Protein AF-A0AA46YRC2-F1 (afdb_monomer)

Organism: NCBI:txid1363

Nearest PDB structures (foldseek):
  3isr-assembly1_B  TM=5.457E-01  e=2.008E+00  Cytophaga hutchinsonii ATCC 33406
  6p1j-assembly1_A  TM=3.125E-01  e=2.992E+00  Eleftheria terrae
  8qnf-assembly1_A  TM=2.567E-01  e=2.827E+00  Streptomyces regensis
  6p1j-assembly2_B  TM=3.199E-01  e=4.997E+00  Eleftheria terrae
  4zxw-assembly1_A  TM=2.600E-01  e=4.721E+00  Streptomyces globisporus

Mean predicted aligned error: 11.54 Å

pLDDT: mean 76.68, std 21.89, range [25.8, 98.5]

Secondary structure (DSSP, 8-state):
------------------------GGGS-HHHHHHHHHHHHHHHHHHHHHHHHHHHHHHH--------TT-HHHHHTT--HHHHHHHHHHHHHHHHTT-TT-HHHHHHHHHHHHHHTT---EEEEEEEE-TT---EEEEEEEEETTEEEBSGGGS-SSGGG--PPEETTEETTT-PPPSSEES-SSSS----HHHHHHHHS-HHHHHHTS-HHHHHHHHHHHHHH-TT--HHHHHHHHTT--PEE-

Foldseek 3Di:
DDDDDPPDPDDPLQADEWPLDPPVCVPDDPVRNVVVVVVVVVLSVVVVVVVVVVVVVVVVDPDDQQDQQPVVLLVVLPCDPLNSVLLSLLLVLCVVNLHAACQLLSQLLSVLSCVVVVFDKAKAWAWKDQVPDPDIDIGIWIDTPNFTFGCNLQRYSDNVSHDATGHSQARRPPRHRDSMDPAAPDVVGPHDPSSVVLQVFFSLRSLVPIDVVSVVSSVVSCCVNPVPDDSVNSCVVGRPHGHHYD

Structure (mmCIF, N/CA/C/O backbone):
data_AF-A0AA46YRC2-F1
#
_entry.id   AF-A0AA46YRC2-F1
#
loop_
_atom_site.group_PDB
_atom_site.id
_atom_site.type_symbol
_atom_site.label_atom_id
_atom_site.label_alt_id
_atom_site.label_comp_id
_atom_site.label_asym_id
_atom_site.label_entity_id
_atom_site.label_seq_id
_atom_site.pdbx_PDB_ins_code
_atom_site.Cartn_x
_atom_site.Cartn_y
_atom_site.Cartn_z
_atom_site.occupancy
_atom_site.B_iso_or_equiv
_atom_site.auth_seq_id
_atom_site.auth_comp_id
_atom_site.auth_asym_id
_atom_site.auth_atom_id
_atom_site.pdbx_PDB_model_num
ATOM 1 N N . MET A 1 1 ? -19.464 50.453 -13.823 1.00 35.31 1 MET A N 1
ATOM 2 C CA . MET A 1 1 ? -18.730 49.505 -14.686 1.00 35.31 1 MET A CA 1
ATOM 3 C C . MET A 1 1 ? -17.822 48.687 -13.796 1.00 35.31 1 MET A C 1
ATOM 5 O O . MET A 1 1 ? -16.965 49.250 -13.129 1.00 35.31 1 MET A O 1
ATOM 9 N N . ASN A 1 2 ? -18.134 47.398 -13.717 1.00 29.14 2 ASN A N 1
ATOM 10 C CA . ASN A 1 2 ? -17.496 46.405 -12.863 1.00 29.14 2 ASN A CA 1
ATOM 11 C C . ASN A 1 2 ? -16.099 46.060 -13.383 1.00 29.14 2 ASN A C 1
ATOM 13 O O . ASN A 1 2 ? -15.916 45.879 -14.583 1.00 29.14 2 ASN A O 1
ATOM 17 N N . GLY A 1 3 ? -15.152 45.911 -12.464 1.00 29.30 3 GLY A N 1
ATOM 18 C CA . GLY A 1 3 ? -13.859 45.281 -12.700 1.00 29.30 3 GLY A CA 1
ATOM 19 C C . GLY A 1 3 ? -13.530 44.422 -11.489 1.00 29.30 3 GLY A C 1
ATOM 20 O O . GLY A 1 3 ? -12.838 44.872 -10.579 1.00 29.30 3 GLY A O 1
ATOM 21 N N . GLU A 1 4 ? -14.116 43.225 -11.435 1.00 29.31 4 GLU A N 1
ATOM 22 C CA . GLU A 1 4 ? -13.817 42.229 -10.409 1.00 29.31 4 GLU A CA 1
ATOM 23 C C . GLU A 1 4 ? -12.355 41.785 -10.510 1.00 29.31 4 GLU A C 1
ATOM 25 O O . GLU A 1 4 ? -11.850 41.401 -11.566 1.00 29.31 4 GLU A O 1
ATOM 30 N N . LYS A 1 5 ? -11.679 41.840 -9.365 1.00 30.95 5 LYS A N 1
ATOM 31 C CA . LYS A 1 5 ? -10.347 41.294 -9.135 1.00 30.95 5 LYS A CA 1
ATOM 32 C C . LYS A 1 5 ? -10.458 39.764 -9.143 1.00 30.95 5 LYS A C 1
ATOM 34 O O . LYS A 1 5 ? -10.947 39.186 -8.175 1.00 30.95 5 LYS A O 1
ATOM 39 N N . LEU A 1 6 ? -9.969 39.097 -10.191 1.00 26.64 6 LEU A N 1
ATOM 40 C CA . LEU A 1 6 ? -9.650 37.670 -10.110 1.00 26.64 6 LEU A CA 1
ATOM 41 C C . LEU A 1 6 ? -8.404 37.505 -9.231 1.00 26.64 6 LEU A C 1
ATOM 43 O O . LEU A 1 6 ? -7.274 37.673 -9.681 1.00 26.64 6 LEU A O 1
ATOM 47 N N . THR A 1 7 ? -8.606 37.181 -7.958 1.00 28.03 7 THR A N 1
ATOM 48 C CA . THR A 1 7 ? -7.547 36.641 -7.105 1.00 28.03 7 THR A CA 1
ATOM 49 C C . THR A 1 7 ? -7.508 35.129 -7.286 1.00 28.03 7 THR A C 1
ATOM 51 O O . THR A 1 7 ? -8.248 34.399 -6.630 1.00 28.03 7 THR A O 1
ATOM 54 N N . THR A 1 8 ? -6.652 34.642 -8.181 1.00 28.05 8 THR A N 1
ATOM 55 C CA . THR A 1 8 ? -6.293 33.222 -8.237 1.00 28.05 8 THR A CA 1
ATOM 56 C C . THR A 1 8 ? -5.215 32.948 -7.194 1.00 28.05 8 THR A C 1
ATOM 58 O O . THR A 1 8 ? -4.027 33.156 -7.430 1.00 28.05 8 THR A O 1
ATOM 61 N N . THR A 1 9 ? -5.624 32.493 -6.013 1.00 25.80 9 THR A N 1
ATOM 62 C CA . THR A 1 9 ? -4.725 31.885 -5.030 1.00 25.80 9 THR A CA 1
ATOM 63 C C . THR A 1 9 ? -4.359 30.479 -5.502 1.00 25.80 9 THR A C 1
ATOM 65 O O . THR A 1 9 ? -5.028 29.493 -5.198 1.00 25.80 9 THR A O 1
ATOM 68 N N . THR A 1 10 ? -3.277 30.367 -6.270 1.00 28.81 10 THR A N 1
ATOM 69 C CA . THR A 1 10 ? -2.629 29.080 -6.539 1.00 28.81 10 THR A CA 1
ATOM 70 C C . THR A 1 10 ? -2.035 28.555 -5.234 1.00 28.81 10 THR A C 1
ATOM 72 O O . THR A 1 10 ? -1.009 29.045 -4.765 1.00 28.81 10 THR A O 1
ATOM 75 N N . LYS A 1 11 ? -2.697 27.567 -4.620 1.00 32.78 11 LYS A N 1
ATOM 76 C CA . LYS A 1 11 ? -2.130 26.785 -3.517 1.00 32.78 11 LYS A CA 1
ATOM 77 C C . LYS A 1 11 ? -0.867 26.086 -4.028 1.00 32.78 11 LYS A C 1
ATOM 79 O O . LYS A 1 11 ? -0.948 25.229 -4.905 1.00 32.78 11 LYS A O 1
ATOM 84 N N . ASN A 1 12 ? 0.290 26.460 -3.487 1.00 30.47 12 ASN A N 1
ATOM 85 C CA . ASN A 1 12 ? 1.545 25.745 -3.691 1.00 30.47 12 ASN A CA 1
ATOM 86 C C . ASN A 1 12 ? 1.421 24.336 -3.092 1.00 30.47 12 ASN A C 1
ATOM 88 O O . ASN A 1 12 ? 1.576 24.148 -1.893 1.00 30.47 12 ASN A O 1
ATOM 92 N N . THR A 1 13 ? 1.121 23.342 -3.925 1.00 33.56 13 THR A N 1
ATOM 93 C CA . THR A 1 13 ? 1.355 21.930 -3.609 1.00 33.56 13 THR A CA 1
ATOM 94 C C . THR A 1 13 ? 2.849 21.658 -3.761 1.00 33.56 13 THR A C 1
ATOM 96 O O . THR A 1 13 ? 3.356 21.484 -4.875 1.00 33.56 13 THR A O 1
ATOM 99 N N . GLU A 1 14 ? 3.569 21.718 -2.643 1.00 38.00 14 GLU A N 1
ATOM 100 C CA . GLU A 1 14 ? 4.903 21.133 -2.501 1.00 38.00 14 GLU A CA 1
ATOM 101 C C . GLU A 1 14 ? 4.739 19.612 -2.396 1.00 38.00 14 GLU A C 1
ATOM 103 O O . GLU A 1 14 ? 3.819 19.138 -1.731 1.00 38.00 14 GLU A O 1
ATOM 108 N N . ALA A 1 15 ? 5.561 18.834 -3.105 1.00 37.16 15 ALA A N 1
ATOM 109 C CA . ALA A 1 15 ? 5.505 17.383 -2.965 1.00 37.16 15 ALA A CA 1
ATOM 110 C C . ALA A 1 15 ? 6.066 16.972 -1.612 1.00 37.16 15 ALA A C 1
ATOM 112 O O . ALA A 1 15 ? 7.112 17.472 -1.193 1.00 37.16 15 ALA A O 1
ATOM 113 N N . ILE A 1 16 ? 5.385 16.035 -0.969 1.00 42.94 16 ILE A N 1
ATOM 114 C CA . ILE A 1 16 ? 5.736 15.601 0.372 1.00 42.94 16 ILE A CA 1
ATOM 115 C C . ILE A 1 16 ? 6.551 14.324 0.237 1.00 42.94 16 ILE A C 1
ATOM 117 O O . ILE A 1 16 ? 6.015 13.245 -0.018 1.00 42.94 16 ILE A O 1
ATOM 121 N N . PHE A 1 17 ? 7.863 14.482 0.385 1.00 41.66 17 PHE A N 1
ATOM 122 C CA . PHE A 1 17 ? 8.779 13.370 0.583 1.00 41.66 17 PHE A CA 1
ATOM 123 C C . PHE A 1 17 ? 8.525 12.801 1.970 1.00 41.66 17 PHE A C 1
ATOM 125 O O . PHE A 1 17 ? 8.385 13.555 2.930 1.00 41.66 17 PHE A O 1
ATOM 132 N N . CYS A 1 18 ? 8.446 11.479 2.071 1.00 38.88 18 CYS A N 1
ATOM 133 C CA . CYS A 1 18 ? 8.494 10.789 3.350 1.00 38.88 18 CYS A CA 1
ATOM 134 C C . CYS A 1 18 ? 9.965 10.437 3.620 1.00 38.88 18 CYS A C 1
ATOM 136 O O . CYS A 1 18 ? 10.406 9.389 3.151 1.00 38.88 18 CYS A O 1
ATOM 138 N N . PRO A 1 19 ? 10.751 11.281 4.314 1.00 39.44 19 PRO A N 1
ATOM 139 C CA . PRO A 1 19 ? 12.003 10.827 4.891 1.00 39.44 19 PRO A CA 1
ATOM 140 C C . PRO A 1 19 ? 11.624 9.848 6.000 1.00 39.44 19 PRO A C 1
ATOM 142 O O . PRO A 1 19 ? 11.170 10.248 7.070 1.00 39.44 19 PRO A O 1
ATOM 145 N N . SER A 1 20 ? 11.679 8.546 5.726 1.00 35.72 20 SER A N 1
ATOM 146 C CA . SER A 1 20 ? 11.604 7.552 6.793 1.00 35.72 20 SER A CA 1
ATOM 147 C C . SER A 1 20 ? 12.960 7.529 7.491 1.00 35.72 20 SER A C 1
ATOM 149 O O . SER A 1 20 ? 13.789 6.665 7.216 1.00 35.72 20 SER A O 1
ATOM 151 N N . ASP A 1 21 ? 13.206 8.518 8.341 1.00 42.97 21 ASP A N 1
ATOM 152 C CA . ASP A 1 21 ? 14.505 8.740 8.959 1.00 42.97 21 ASP A CA 1
ATOM 153 C C . ASP A 1 21 ? 14.365 8.830 10.479 1.00 42.97 21 ASP A C 1
ATOM 155 O O . ASP A 1 21 ? 14.318 9.910 11.053 1.00 42.97 21 ASP A O 1
ATOM 159 N N . ASN A 1 22 ? 14.394 7.674 11.143 1.00 38.16 22 ASN A N 1
ATOM 160 C CA . ASN A 1 22 ? 14.991 7.600 12.476 1.00 38.16 22 ASN A CA 1
ATOM 161 C C . ASN A 1 22 ? 16.491 7.319 12.291 1.00 38.16 22 ASN A C 1
ATOM 163 O O . ASN A 1 22 ? 16.994 6.192 12.401 1.00 38.16 22 ASN A O 1
ATOM 167 N N . LEU A 1 23 ? 17.224 8.364 11.917 1.00 42.00 23 LEU A N 1
ATOM 168 C CA . LEU A 1 23 ? 18.589 8.535 12.393 1.00 42.00 23 LEU A CA 1
ATOM 169 C C . LEU A 1 23 ? 18.475 9.337 13.682 1.00 42.00 23 LEU A C 1
ATOM 171 O O . LEU A 1 23 ? 17.800 10.358 13.705 1.00 42.00 23 LEU A O 1
ATOM 175 N N . ASP A 1 24 ? 19.115 8.864 14.743 1.00 44.19 24 ASP A N 1
ATOM 176 C CA . ASP A 1 24 ? 19.270 9.627 15.974 1.00 44.19 24 ASP A CA 1
ATOM 177 C C . ASP A 1 24 ? 20.172 10.837 15.668 1.00 44.19 24 ASP A C 1
ATOM 179 O O . ASP A 1 24 ? 21.402 10.743 15.686 1.00 44.19 24 ASP A O 1
ATOM 183 N N . ILE A 1 25 ? 19.554 11.949 15.244 1.00 44.50 25 ILE A N 1
ATOM 184 C CA . ILE A 1 25 ? 20.230 13.178 14.783 1.00 44.50 25 ILE A CA 1
ATOM 185 C C . ILE A 1 25 ? 21.130 13.746 15.890 1.00 44.50 25 ILE A C 1
ATOM 187 O O . ILE A 1 25 ? 22.128 14.423 15.605 1.00 44.50 25 ILE A O 1
ATOM 191 N N . ASP A 1 26 ? 20.806 13.423 17.140 1.00 48.25 26 ASP A N 1
ATOM 192 C CA . ASP A 1 26 ? 21.518 13.860 18.332 1.00 48.25 26 ASP A CA 1
ATOM 193 C C . ASP A 1 26 ? 22.835 13.096 18.552 1.00 48.25 26 ASP A C 1
ATOM 195 O O . ASP A 1 26 ? 23.707 13.583 19.268 1.00 48.25 26 ASP A O 1
ATOM 199 N N . ASN A 1 27 ? 23.040 11.965 17.864 1.00 47.31 27 ASN A N 1
ATOM 200 C CA . ASN A 1 27 ? 24.253 11.139 17.933 1.00 47.31 27 ASN A CA 1
ATOM 201 C C . ASN A 1 27 ? 25.132 11.189 16.666 1.00 47.31 27 ASN A C 1
ATOM 203 O O . ASN A 1 27 ? 26.108 10.442 16.546 1.00 47.31 27 ASN A O 1
ATOM 207 N N . LEU A 1 28 ? 24.824 12.067 15.706 1.00 47.78 28 LEU A N 1
ATOM 208 C CA . LEU A 1 28 ? 25.659 12.269 14.520 1.00 47.78 28 LEU A CA 1
ATOM 209 C C . LEU A 1 28 ? 26.812 13.234 14.808 1.00 47.78 28 LEU A C 1
ATOM 211 O O . LEU A 1 28 ? 26.622 14.309 15.373 1.00 47.78 28 LEU A O 1
ATOM 215 N N . THR A 1 29 ? 28.008 12.898 14.324 1.00 63.66 29 THR A N 1
ATOM 216 C CA . THR A 1 29 ? 29.088 13.890 14.230 1.00 63.66 29 THR A CA 1
ATOM 217 C C . THR A 1 29 ? 28.687 15.025 13.288 1.00 63.66 29 THR A C 1
ATOM 219 O O . THR A 1 29 ? 27.913 14.834 12.347 1.00 63.66 29 THR A O 1
ATOM 222 N N . GLU A 1 30 ? 29.264 16.206 13.493 1.00 53.28 30 GLU A N 1
ATOM 223 C CA . GLU A 1 30 ? 28.976 17.401 12.690 1.00 53.28 30 GLU A CA 1
ATOM 224 C C . GLU A 1 30 ? 29.171 17.165 11.178 1.00 53.28 30 GLU A C 1
ATOM 226 O O . GLU A 1 30 ? 28.402 17.655 10.350 1.00 53.28 30 GLU A O 1
ATOM 231 N N . GLU A 1 31 ? 30.157 16.350 10.788 1.00 48.34 31 GLU A N 1
ATOM 232 C CA . GLU A 1 31 ? 30.341 15.963 9.386 1.00 48.34 31 GLU A CA 1
ATOM 233 C C . GLU A 1 31 ? 29.244 15.031 8.860 1.00 48.34 31 GLU A C 1
ATOM 235 O O . GLU A 1 31 ? 28.848 15.142 7.699 1.00 48.34 31 GLU A O 1
ATOM 240 N N . GLN A 1 32 ? 28.760 14.095 9.678 1.00 42.38 32 GLN A N 1
ATOM 241 C CA . GLN A 1 32 ? 27.688 13.179 9.287 1.00 42.38 32 GLN A CA 1
ATOM 242 C C . GLN A 1 32 ? 26.350 13.911 9.175 1.00 42.38 32 GLN A C 1
ATOM 244 O O . GLN A 1 32 ? 25.607 13.653 8.229 1.00 42.38 32 GLN A O 1
ATOM 249 N N . ARG A 1 33 ? 26.083 14.871 10.070 1.00 45.44 33 ARG A N 1
ATOM 250 C CA . ARG A 1 33 ? 24.916 15.759 9.992 1.00 45.44 33 ARG A CA 1
ATOM 251 C C . ARG A 1 33 ? 24.931 16.567 8.694 1.00 45.44 33 ARG A C 1
ATOM 253 O O . ARG A 1 33 ? 23.966 16.514 7.938 1.00 45.44 33 ARG A O 1
ATOM 260 N N . LYS A 1 34 ? 26.065 17.192 8.357 1.00 44.31 34 LYS A N 1
ATOM 261 C CA . LYS A 1 34 ? 26.228 17.940 7.095 1.00 44.31 34 LYS A CA 1
ATOM 262 C C . LYS A 1 34 ? 26.054 17.068 5.853 1.00 44.31 34 LYS A C 1
ATOM 264 O O . LYS A 1 34 ? 25.448 17.507 4.880 1.00 44.31 34 LYS A O 1
ATOM 269 N N . ARG A 1 35 ? 26.559 15.829 5.866 1.00 43.47 35 ARG A N 1
ATOM 270 C CA . ARG A 1 35 ? 26.377 14.880 4.751 1.00 43.47 35 ARG A CA 1
ATOM 271 C C . ARG A 1 35 ? 24.925 14.432 4.605 1.00 43.47 35 ARG A C 1
ATOM 273 O O . ARG A 1 35 ? 24.435 14.354 3.481 1.00 43.47 35 ARG A O 1
ATOM 280 N N . TYR A 1 36 ? 24.245 14.167 5.715 1.00 46.06 36 TYR A N 1
ATOM 281 C CA . TYR A 1 36 ? 22.830 13.811 5.726 1.00 46.06 36 TYR A CA 1
ATOM 282 C C . TYR A 1 36 ? 21.964 14.968 5.212 1.00 46.06 36 TYR A C 1
ATOM 284 O O . TYR A 1 36 ? 21.232 14.794 4.243 1.00 46.06 36 TYR A O 1
ATOM 292 N N . GLU A 1 37 ? 22.144 16.176 5.749 1.00 45.97 37 GLU A N 1
ATOM 293 C CA . GLU A 1 37 ? 21.458 17.385 5.280 1.00 45.97 37 GLU A CA 1
ATOM 294 C C . GLU A 1 37 ? 21.732 17.662 3.799 1.00 45.97 37 GLU A C 1
ATOM 296 O O . GLU A 1 37 ? 20.817 18.002 3.052 1.00 45.97 37 GLU A O 1
ATOM 301 N N . HIS A 1 38 ? 22.972 17.484 3.336 1.00 41.28 38 HIS A N 1
ATOM 302 C CA . HIS A 1 38 ? 23.312 17.631 1.924 1.00 41.28 38 HIS A CA 1
ATOM 303 C C . HIS A 1 38 ? 22.606 16.586 1.050 1.00 41.28 38 HIS A C 1
ATOM 305 O O . HIS A 1 38 ? 22.085 16.934 -0.010 1.00 41.28 38 HIS A O 1
ATOM 311 N N . SER A 1 39 ? 22.530 15.331 1.500 1.00 41.88 39 SER A N 1
ATOM 312 C CA . SER A 1 39 ? 21.822 14.253 0.802 1.00 41.88 39 SER A CA 1
ATOM 313 C C . SER A 1 39 ? 20.314 14.515 0.747 1.00 41.88 39 SER A C 1
ATOM 315 O O . SER A 1 39 ? 19.721 14.432 -0.326 1.00 41.88 39 SER A O 1
ATOM 317 N N . CYS A 1 40 ? 19.698 14.920 1.862 1.00 42.97 40 CYS A N 1
ATOM 318 C CA . CYS A 1 40 ? 18.293 15.322 1.915 1.00 42.97 40 CYS A CA 1
ATOM 319 C C . CYS A 1 40 ? 18.028 16.521 1.002 1.00 42.97 40 CYS A C 1
ATOM 321 O O . CYS A 1 40 ? 17.102 16.478 0.203 1.00 42.97 40 CYS A O 1
ATOM 323 N N . ASN A 1 41 ? 18.867 17.558 1.043 1.00 43.47 41 ASN A N 1
ATOM 324 C CA . ASN A 1 41 ? 18.730 18.732 0.179 1.00 43.47 41 ASN A CA 1
ATOM 325 C C . ASN A 1 41 ? 18.927 18.394 -1.301 1.00 43.47 41 ASN A C 1
ATOM 327 O O . ASN A 1 41 ? 18.236 18.946 -2.151 1.00 43.47 41 ASN A O 1
ATOM 331 N N . THR A 1 42 ? 19.820 17.461 -1.624 1.00 41.16 42 THR A N 1
ATOM 332 C CA . THR A 1 42 ? 20.026 16.984 -2.998 1.00 41.16 42 THR A CA 1
ATOM 333 C C . THR A 1 42 ? 18.813 16.207 -3.492 1.00 41.16 42 THR A C 1
ATOM 335 O O . THR A 1 42 ? 18.339 16.460 -4.596 1.00 41.16 42 THR A O 1
ATOM 338 N N . LEU A 1 43 ? 18.251 15.330 -2.657 1.00 43.97 43 LEU A N 1
ATOM 339 C CA . LEU A 1 43 ? 17.016 14.607 -2.957 1.00 43.97 43 LEU A CA 1
ATOM 340 C C . LEU A 1 43 ? 15.825 15.561 -3.088 1.00 43.97 43 LEU A C 1
ATOM 342 O O . LEU A 1 43 ? 15.062 15.439 -4.037 1.00 43.97 43 LEU A O 1
ATOM 346 N N . ILE A 1 44 ? 15.707 16.552 -2.200 1.00 45.03 44 ILE A N 1
ATOM 347 C CA . ILE A 1 44 ? 14.683 17.605 -2.240 1.00 45.03 44 ILE A CA 1
ATOM 348 C C . ILE A 1 44 ? 14.829 18.462 -3.501 1.00 45.03 44 ILE A C 1
ATOM 350 O O . ILE A 1 44 ? 13.827 18.836 -4.103 1.00 45.03 44 ILE A O 1
ATOM 354 N N . ASN A 1 45 ? 16.048 18.778 -3.934 1.00 45.22 45 ASN A N 1
ATOM 355 C CA . ASN A 1 45 ? 16.273 19.585 -5.131 1.00 45.22 45 ASN A CA 1
ATOM 356 C C . ASN A 1 45 ? 16.033 18.781 -6.416 1.00 45.22 45 ASN A C 1
ATOM 358 O O . ASN A 1 45 ? 15.296 19.253 -7.277 1.00 45.22 45 ASN A O 1
ATOM 362 N N . ALA A 1 46 ? 16.530 17.544 -6.506 1.00 44.09 46 ALA A N 1
ATOM 363 C CA . ALA A 1 46 ? 16.233 16.634 -7.617 1.00 44.09 46 ALA A CA 1
ATOM 364 C C . ALA A 1 46 ? 14.724 16.354 -7.726 1.00 44.09 46 ALA A C 1
ATOM 366 O O . ALA A 1 46 ? 14.142 16.321 -8.811 1.00 44.09 46 ALA A O 1
ATOM 367 N N . ALA A 1 47 ? 14.063 16.232 -6.579 1.00 47.84 47 ALA A N 1
ATOM 368 C CA . ALA A 1 47 ? 12.623 16.181 -6.487 1.00 47.84 47 ALA A CA 1
ATOM 369 C C . ALA A 1 47 ? 11.939 17.459 -6.969 1.00 47.84 47 ALA A C 1
ATOM 371 O O . ALA A 1 47 ? 10.994 17.370 -7.739 1.00 47.84 47 ALA A O 1
ATOM 372 N N . ARG A 1 48 ? 12.382 18.645 -6.533 1.00 49.81 48 ARG A N 1
ATOM 373 C CA . ARG A 1 48 ? 11.839 19.946 -6.968 1.00 49.81 48 ARG A CA 1
ATOM 374 C C . ARG A 1 48 ? 11.961 20.137 -8.475 1.00 49.81 48 ARG A C 1
ATOM 376 O O . ARG A 1 48 ? 11.011 20.607 -9.100 1.00 49.81 48 ARG A O 1
ATOM 383 N N . GLU A 1 49 ? 13.072 19.712 -9.061 1.00 52.69 49 GLU A N 1
ATOM 384 C CA . GLU A 1 49 ? 13.270 19.691 -10.510 1.00 52.69 49 GLU A CA 1
ATOM 385 C C . GLU A 1 49 ? 12.293 18.711 -11.183 1.00 52.69 49 GLU A C 1
ATOM 387 O O . GLU A 1 49 ? 11.540 19.109 -12.072 1.00 52.69 49 GLU A O 1
ATOM 392 N N . GLY A 1 50 ? 12.163 17.481 -10.669 1.00 51.41 50 GLY A N 1
ATOM 393 C CA . GLY A 1 50 ? 11.154 16.516 -11.127 1.00 51.41 50 GLY A CA 1
ATOM 394 C C . GLY A 1 50 ? 9.697 16.971 -10.923 1.00 51.41 50 GLY A C 1
ATOM 395 O O . GLY A 1 50 ? 8.812 16.622 -11.707 1.00 51.41 50 GLY A O 1
ATOM 396 N N . ILE A 1 51 ? 9.418 17.790 -9.906 1.00 51.09 51 ILE A N 1
ATOM 397 C CA . ILE A 1 51 ? 8.108 18.396 -9.618 1.00 51.09 51 ILE A CA 1
ATOM 398 C C . ILE A 1 51 ? 7.797 19.511 -10.611 1.00 51.09 51 ILE A C 1
ATOM 400 O O . ILE A 1 51 ? 6.661 19.620 -11.057 1.00 51.09 51 ILE A O 1
ATOM 404 N N . SER A 1 52 ? 8.789 20.316 -10.992 1.00 51.09 52 SER A N 1
ATOM 405 C CA . SER A 1 52 ? 8.657 21.311 -12.064 1.00 51.09 52 SER A CA 1
ATOM 406 C C . SER A 1 52 ? 8.336 20.631 -13.401 1.00 51.09 52 SER A C 1
ATOM 408 O O . SER A 1 52 ? 7.388 21.013 -14.093 1.00 51.09 52 SER A O 1
ATOM 410 N N . GLU A 1 53 ? 9.045 19.543 -13.716 1.00 52.12 53 GLU A N 1
ATOM 411 C CA . GLU A 1 53 ? 8.814 18.723 -14.910 1.00 52.12 53 GLU A CA 1
ATOM 412 C C . GLU A 1 53 ? 7.433 18.034 -14.884 1.00 52.12 53 GLU A C 1
ATOM 414 O O . GLU A 1 53 ? 6.722 17.992 -15.889 1.00 52.12 53 GLU A O 1
ATOM 419 N N . SER A 1 54 ? 7.018 17.505 -13.727 1.00 49.03 54 SER A N 1
ATOM 420 C CA . SER A 1 54 ? 5.733 16.812 -13.563 1.00 49.03 54 SER A CA 1
ATOM 421 C C . SER A 1 54 ? 4.540 17.758 -13.431 1.00 49.03 54 SER A C 1
ATOM 423 O O . SER A 1 54 ? 3.463 17.395 -13.894 1.00 49.03 54 SER A O 1
ATOM 425 N N . LYS A 1 55 ? 4.704 18.985 -12.912 1.00 53.53 55 LYS A N 1
ATOM 426 C CA . LYS A 1 55 ? 3.687 20.053 -12.979 1.00 53.53 55 LYS A CA 1
ATOM 427 C C . LYS A 1 55 ? 3.407 20.444 -14.427 1.00 53.53 55 LYS A C 1
ATOM 429 O O . LYS A 1 55 ? 2.243 20.451 -14.819 1.00 53.53 55 LYS A O 1
ATOM 434 N N . LYS A 1 56 ? 4.452 20.625 -15.246 1.00 50.56 56 LYS A N 1
ATOM 435 C CA . LYS A 1 56 ? 4.305 20.830 -16.699 1.00 50.56 56 LYS A CA 1
ATOM 436 C C . LYS A 1 56 ? 3.584 19.659 -17.383 1.00 50.56 56 LYS A C 1
ATOM 438 O O . LYS A 1 56 ? 2.791 19.877 -18.292 1.00 50.56 56 LYS A O 1
ATOM 443 N N . ARG A 1 57 ? 3.798 18.414 -16.929 1.00 47.94 57 ARG A N 1
ATOM 444 C CA . ARG A 1 57 ? 3.049 17.235 -17.418 1.00 47.94 57 ARG A CA 1
ATOM 445 C C . ARG A 1 57 ? 1.614 17.153 -16.885 1.00 47.94 57 ARG A C 1
ATOM 447 O O . ARG A 1 57 ? 0.753 16.692 -17.623 1.00 47.94 57 ARG A O 1
ATOM 454 N N . LYS A 1 58 ? 1.334 17.596 -15.653 1.00 46.75 58 LYS A N 1
ATOM 455 C CA . LYS A 1 58 ? -0.012 17.636 -15.041 1.00 46.75 58 LYS A CA 1
ATOM 456 C C . LYS A 1 58 ? -0.921 18.643 -15.745 1.00 46.75 58 LYS A C 1
ATOM 458 O O . LYS A 1 58 ? -2.082 18.335 -15.970 1.00 46.75 58 LYS A O 1
ATOM 463 N N . GLU A 1 59 ? -0.389 19.796 -16.149 1.00 45.47 59 GLU A N 1
ATOM 464 C CA . GLU A 1 59 ? -1.129 20.787 -16.949 1.00 45.47 59 GLU A CA 1
ATOM 465 C C . GLU A 1 59 ? -1.396 20.310 -18.389 1.00 45.47 59 GLU A C 1
ATOM 467 O O . GLU A 1 59 ? -2.357 20.750 -19.015 1.00 45.47 59 GLU A O 1
ATOM 472 N N . ALA A 1 60 ? -0.603 19.357 -18.896 1.00 38.88 60 ALA A N 1
ATOM 473 C CA . ALA A 1 60 ? -0.761 18.762 -20.226 1.00 38.88 60 ALA A CA 1
ATOM 474 C C . ALA A 1 60 ? -1.493 17.397 -20.242 1.00 38.88 60 ALA A C 1
ATOM 476 O O . ALA A 1 60 ? -1.809 16.886 -21.317 1.00 38.88 60 ALA A O 1
ATOM 477 N N . SER A 1 61 ? -1.757 16.779 -19.084 1.00 40.81 61 SER A N 1
ATOM 478 C CA . SER A 1 61 ? -2.291 15.414 -18.972 1.00 40.81 61 SER A CA 1
ATOM 479 C C . SER A 1 61 ? -3.751 15.413 -18.517 1.00 40.81 61 SER A C 1
ATOM 481 O O . SER A 1 61 ? -4.061 15.736 -17.372 1.00 40.81 61 SER A O 1
ATOM 483 N N . ASN A 1 62 ? -4.649 14.944 -19.388 1.00 44.84 62 ASN A N 1
ATOM 484 C CA . ASN A 1 62 ? -5.936 14.369 -18.982 1.00 44.84 62 ASN A CA 1
ATOM 485 C C . ASN A 1 62 ? -5.664 13.099 -18.149 1.00 44.84 62 ASN A C 1
ATOM 487 O O . ASN A 1 62 ? -5.669 11.984 -18.675 1.00 44.84 62 ASN A O 1
ATOM 491 N N . MET A 1 63 ? -5.349 13.257 -16.863 1.00 53.12 63 MET A N 1
ATOM 492 C CA . MET A 1 63 ? -4.906 12.148 -16.018 1.00 53.12 63 MET A CA 1
ATOM 493 C C . MET A 1 63 ? -6.085 11.245 -15.627 1.00 53.12 63 MET A C 1
ATOM 495 O O . MET A 1 63 ? -7.153 11.716 -15.230 1.00 53.12 63 MET A O 1
ATOM 499 N N . LYS A 1 64 ? -5.913 9.926 -15.778 1.00 60.47 64 LYS A N 1
ATOM 500 C CA . LYS A 1 64 ? -6.964 8.934 -15.511 1.00 60.47 64 LYS A CA 1
ATOM 501 C C . LYS A 1 64 ? -7.257 8.86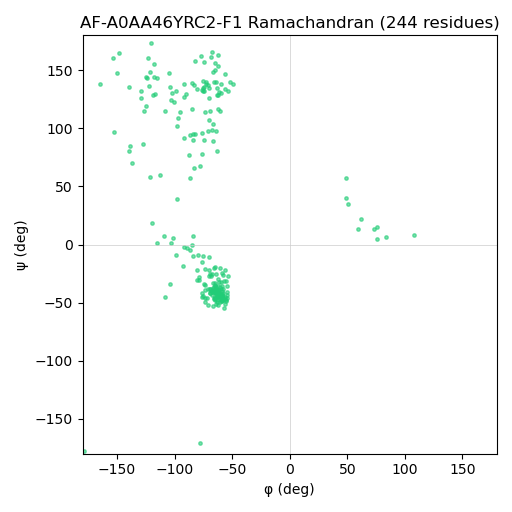2 -14.012 1.00 60.47 64 LYS A C 1
ATOM 503 O O . LYS A 1 64 ? -6.429 8.401 -13.235 1.00 60.47 64 LYS A O 1
ATOM 508 N N . ARG A 1 65 ? -8.471 9.250 -13.621 1.00 76.44 65 ARG A N 1
ATOM 509 C CA . ARG A 1 65 ? -9.004 9.014 -12.274 1.00 76.44 65 ARG A CA 1
ATOM 510 C C . ARG A 1 65 ? -9.033 7.510 -11.984 1.00 76.44 65 ARG A C 1
ATOM 512 O O . ARG A 1 65 ? -9.587 6.752 -12.782 1.00 76.44 65 ARG A O 1
ATOM 519 N N . LEU A 1 66 ? -8.500 7.092 -10.835 1.00 83.69 66 LEU A N 1
ATOM 520 C CA . LEU A 1 66 ? -8.680 5.725 -10.346 1.00 83.69 66 LEU A CA 1
ATOM 521 C C . LEU A 1 66 ? -10.174 5.474 -10.104 1.00 83.69 66 LEU A C 1
ATOM 523 O O . LEU A 1 66 ? -10.810 6.169 -9.313 1.00 83.69 66 LEU A O 1
ATOM 527 N N . ASN A 1 67 ? -10.738 4.531 -10.856 1.00 85.62 67 ASN A N 1
ATOM 528 C CA . ASN A 1 67 ? -12.146 4.162 -10.790 1.00 85.62 67 ASN A CA 1
ATOM 529 C C . ASN A 1 67 ? -12.263 2.638 -10.883 1.00 85.62 67 ASN A C 1
ATOM 531 O O . ASN A 1 67 ? -12.409 2.058 -11.960 1.00 85.62 67 ASN A O 1
ATOM 535 N N . LEU A 1 68 ? -12.121 2.003 -9.727 1.00 85.44 68 LEU A N 1
ATOM 536 C CA . LEU A 1 68 ? -12.143 0.561 -9.533 1.00 85.44 68 LEU A CA 1
ATOM 537 C C . LEU A 1 68 ? -13.573 0.025 -9.536 1.00 85.44 68 LEU A C 1
ATOM 539 O O . LEU A 1 68 ? -13.802 -1.075 -10.031 1.00 85.44 68 LEU A O 1
ATOM 543 N N . ARG A 1 69 ? -14.552 0.826 -9.092 1.00 78.94 69 ARG A N 1
ATOM 544 C CA . ARG A 1 69 ? -15.968 0.417 -9.020 1.00 78.94 69 ARG A CA 1
ATOM 545 C C . ARG A 1 69 ? -16.552 -0.075 -10.348 1.00 78.94 69 ARG A C 1
ATOM 547 O O . ARG A 1 69 ? -17.444 -0.918 -10.339 1.00 78.94 69 ARG A O 1
ATOM 554 N N . TYR A 1 70 ? -16.080 0.449 -11.481 1.00 78.19 70 TYR A N 1
ATOM 555 C CA . TYR A 1 70 ? -16.518 0.011 -12.815 1.00 78.19 70 TYR A CA 1
ATOM 556 C C . TYR A 1 70 ? -15.502 -0.894 -13.526 1.00 78.19 70 TYR A C 1
ATOM 558 O O . TYR A 1 70 ? -15.745 -1.323 -14.658 1.00 78.19 70 TYR A O 1
ATOM 566 N N . ASN A 1 71 ? -14.379 -1.216 -12.882 1.00 86.50 71 ASN A N 1
ATOM 567 C CA . ASN A 1 71 ? -13.367 -2.092 -13.448 1.00 86.50 71 ASN A CA 1
ATOM 568 C C . ASN A 1 71 ? -13.730 -3.565 -13.201 1.00 86.50 71 ASN A C 1
ATOM 570 O O . ASN A 1 71 ? -13.319 -4.180 -12.220 1.00 86.50 71 ASN A O 1
ATOM 574 N N . ARG A 1 72 ? -14.473 -4.152 -14.147 1.00 89.12 72 ARG A N 1
ATOM 575 C CA . ARG A 1 72 ? -14.941 -5.547 -14.062 1.00 89.12 72 ARG A CA 1
ATOM 576 C C . ARG A 1 72 ? -13.814 -6.569 -13.905 1.00 89.12 72 ARG A C 1
ATOM 578 O O . ARG A 1 72 ? -14.041 -7.591 -13.268 1.00 89.12 72 ARG A O 1
ATOM 585 N N . VAL A 1 73 ? -12.630 -6.309 -14.469 1.00 91.44 73 VAL A N 1
ATOM 586 C CA . VAL A 1 73 ? -11.484 -7.225 -14.355 1.00 91.44 73 VAL A CA 1
ATOM 587 C C . VAL A 1 73 ? -11.015 -7.265 -12.907 1.00 91.44 73 VAL A C 1
ATOM 589 O O . VAL A 1 73 ? -10.987 -8.331 -12.303 1.00 91.44 73 VAL A O 1
ATOM 592 N N . ILE A 1 74 ? -10.742 -6.103 -12.317 1.00 91.69 74 ILE A N 1
ATOM 593 C CA . ILE A 1 74 ? -10.289 -5.996 -10.925 1.00 91.69 74 ILE A CA 1
ATOM 594 C C . ILE A 1 74 ? -11.361 -6.497 -9.950 1.00 91.69 74 ILE A C 1
ATOM 596 O O . ILE A 1 74 ? -11.040 -7.214 -9.002 1.00 91.69 74 ILE A O 1
ATOM 600 N N . SER A 1 75 ? -12.641 -6.216 -10.216 1.00 91.75 75 SER A N 1
ATOM 601 C CA . SER A 1 75 ? -13.736 -6.771 -9.414 1.00 91.75 75 SER A CA 1
ATOM 602 C C . SER A 1 75 ? -13.801 -8.296 -9.481 1.00 91.75 75 SER A C 1
ATOM 604 O O . SER A 1 75 ? -13.970 -8.941 -8.451 1.00 91.75 75 SER A O 1
ATOM 606 N N . SER A 1 76 ? -13.609 -8.894 -10.664 1.00 92.50 76 SER A N 1
ATOM 607 C CA . SER A 1 76 ? -13.578 -10.357 -10.810 1.00 92.50 76 SER A CA 1
ATOM 608 C C . SER A 1 76 ? -12.391 -11.017 -10.100 1.00 92.50 76 SER A C 1
ATOM 610 O O . SER A 1 76 ? -12.454 -12.197 -9.771 1.00 92.50 76 SER A O 1
ATOM 612 N N . GLU A 1 77 ? -11.335 -10.253 -9.806 1.00 94.50 77 GLU A N 1
ATOM 613 C CA . GLU A 1 77 ? -10.172 -10.722 -9.050 1.00 94.50 77 GLU A CA 1
ATOM 614 C C . GLU A 1 77 ? -10.362 -10.642 -7.525 1.00 94.50 77 GLU A C 1
ATOM 616 O O . GLU A 1 77 ? -9.460 -11.055 -6.793 1.00 94.50 77 GLU A O 1
ATOM 621 N N . GLY A 1 78 ? -11.515 -10.166 -7.041 1.00 92.88 78 GLY A N 1
ATOM 622 C CA . GLY A 1 78 ? -11.858 -10.106 -5.615 1.00 92.88 78 GLY A CA 1
ATOM 623 C C . GLY A 1 78 ? -11.861 -8.701 -5.007 1.00 92.88 78 GLY A C 1
ATOM 624 O O . GLY A 1 78 ? -11.988 -8.574 -3.794 1.00 92.88 78 GLY A O 1
ATOM 625 N N . CYS A 1 79 ? -11.728 -7.643 -5.815 1.00 95.75 79 CYS A N 1
ATOM 626 C CA . CYS A 1 79 ? -11.866 -6.265 -5.339 1.00 95.75 79 CYS A CA 1
ATOM 627 C C . CYS A 1 79 ? -13.344 -5.853 -5.314 1.00 95.75 79 CYS A C 1
ATOM 629 O O . CYS A 1 79 ? -13.909 -5.442 -6.334 1.00 95.75 79 CYS A O 1
ATOM 631 N N . ASP A 1 80 ? -13.990 -5.982 -4.161 1.00 95.38 80 ASP A N 1
ATOM 632 C CA . ASP A 1 80 ? -15.382 -5.567 -4.008 1.00 95.38 80 ASP A CA 1
ATOM 633 C C . ASP A 1 80 ? -15.536 -4.037 -3.855 1.00 95.38 80 ASP A C 1
ATOM 635 O O . ASP A 1 80 ? -14.607 -3.251 -4.075 1.00 95.38 80 ASP A O 1
ATOM 639 N N . LYS A 1 81 ? -16.753 -3.598 -3.516 1.00 94.75 81 LYS A N 1
ATOM 640 C CA . LYS A 1 81 ? -17.090 -2.177 -3.372 1.00 94.75 81 LYS A CA 1
ATOM 641 C C . LYS A 1 81 ? -16.385 -1.509 -2.195 1.00 94.75 81 LYS A C 1
ATOM 643 O O . LYS A 1 81 ? -16.004 -0.347 -2.338 1.00 94.75 81 LYS A O 1
ATOM 648 N N . ASP A 1 82 ? -16.213 -2.208 -1.080 1.00 96.00 82 ASP A N 1
ATOM 649 C CA . ASP A 1 82 ? -15.588 -1.658 0.119 1.00 96.00 82 ASP A CA 1
ATOM 650 C C . ASP A 1 82 ? -14.084 -1.530 -0.100 1.00 96.00 82 ASP A C 1
ATOM 652 O O . ASP A 1 82 ? -13.523 -0.450 0.098 1.00 96.00 82 ASP A O 1
ATOM 656 N N . MET A 1 83 ? -13.446 -2.574 -0.645 1.00 97.56 83 MET A N 1
ATOM 657 C CA . MET A 1 83 ? -12.040 -2.509 -1.050 1.00 97.56 83 MET A CA 1
ATOM 658 C C . MET A 1 83 ? -11.810 -1.403 -2.086 1.00 97.56 83 MET A C 1
ATOM 660 O O . MET A 1 83 ? -10.890 -0.598 -1.940 1.00 97.56 83 MET A O 1
ATOM 664 N N . SER A 1 84 ? -12.674 -1.308 -3.102 1.00 96.50 84 SER A N 1
ATOM 665 C CA . SER A 1 84 ? -12.598 -0.237 -4.102 1.00 96.50 84 SER A CA 1
ATOM 666 C C . SER A 1 84 ? -12.687 1.143 -3.452 1.00 96.50 84 SER A C 1
ATOM 668 O O . SER A 1 84 ? -11.888 2.018 -3.772 1.00 96.50 84 SER A O 1
ATOM 670 N N . ASN A 1 85 ? -13.624 1.343 -2.520 1.00 95.88 85 ASN A N 1
ATOM 671 C CA . ASN A 1 85 ? -13.810 2.620 -1.836 1.00 95.88 85 ASN A CA 1
ATOM 672 C C . ASN A 1 85 ? -12.585 3.021 -1.000 1.00 95.88 85 ASN A C 1
ATOM 674 O O . ASN A 1 85 ? -12.147 4.172 -1.068 1.00 95.88 85 ASN A O 1
ATOM 678 N N . ILE A 1 86 ? -12.014 2.070 -0.256 1.00 96.88 86 ILE A N 1
ATOM 679 C CA . ILE A 1 86 ? -10.782 2.259 0.521 1.00 96.88 86 ILE A CA 1
ATOM 680 C C . ILE A 1 86 ? -9.644 2.711 -0.400 1.00 96.88 86 ILE A C 1
ATOM 682 O O . ILE A 1 86 ? -9.038 3.760 -0.180 1.00 96.88 86 ILE A O 1
ATOM 686 N N . LEU A 1 87 ? -9.375 1.943 -1.459 1.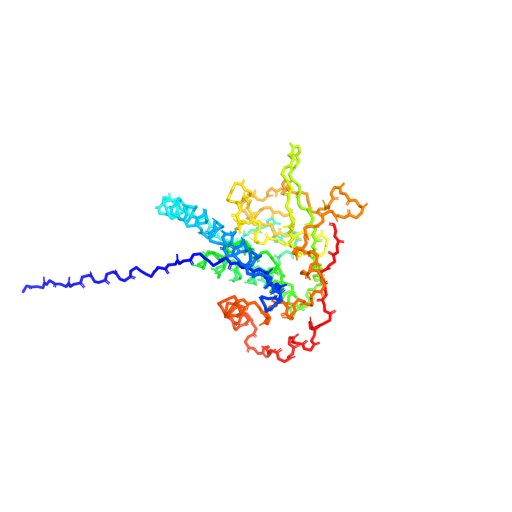00 97.25 87 LEU A N 1
ATOM 687 C CA . LEU A 1 87 ? -8.238 2.181 -2.350 1.00 97.25 87 LEU A CA 1
ATOM 688 C C . LEU A 1 87 ? -8.393 3.474 -3.161 1.00 97.25 87 LEU A C 1
ATOM 690 O O . LEU A 1 87 ? -7.427 4.218 -3.311 1.00 97.25 87 LEU A O 1
ATOM 694 N N . GLU A 1 88 ? -9.599 3.784 -3.642 1.00 95.50 88 GLU A N 1
ATOM 695 C CA . GLU A 1 88 ? -9.891 5.045 -4.337 1.00 95.50 88 GLU A CA 1
ATOM 696 C C . GLU A 1 88 ? -9.712 6.266 -3.424 1.00 95.50 88 GLU A C 1
ATOM 698 O O . GLU A 1 88 ? -9.226 7.307 -3.873 1.00 95.50 88 GLU A O 1
ATOM 703 N N . THR A 1 89 ? -10.069 6.148 -2.142 1.00 94.62 89 THR A N 1
ATOM 704 C CA . THR A 1 89 ? -9.941 7.244 -1.169 1.00 94.62 89 THR A CA 1
ATOM 705 C C . THR A 1 89 ? -8.484 7.496 -0.807 1.00 94.62 89 THR A C 1
ATOM 707 O O . THR A 1 89 ? -8.029 8.641 -0.864 1.00 94.62 89 THR A O 1
ATOM 710 N N . VAL A 1 90 ? -7.721 6.432 -0.535 1.00 95.06 90 VAL A N 1
ATOM 711 C CA . VAL A 1 90 ? -6.271 6.526 -0.317 1.00 95.06 90 VAL A CA 1
ATOM 712 C C . VAL A 1 90 ? -5.591 7.128 -1.550 1.00 95.06 90 VAL A C 1
ATOM 714 O O . VAL A 1 90 ? -4.847 8.100 -1.420 1.00 95.06 90 VAL A O 1
ATOM 717 N N . TRP A 1 91 ? -5.900 6.627 -2.753 1.00 94.25 91 TRP A N 1
ATOM 718 C CA . TRP A 1 91 ? -5.341 7.143 -4.006 1.00 94.25 91 TRP A CA 1
ATOM 719 C C . TRP A 1 91 ? -5.607 8.637 -4.193 1.00 94.25 91 TRP A C 1
ATOM 721 O O . TRP A 1 91 ? -4.693 9.396 -4.508 1.00 94.25 91 TRP A O 1
ATOM 731 N N . LYS A 1 92 ? -6.852 9.074 -3.970 1.00 91.25 92 LYS A N 1
ATOM 732 C CA . LYS A 1 92 ? -7.237 10.482 -4.096 1.00 91.25 92 LYS A CA 1
ATOM 733 C C . LYS A 1 92 ? -6.367 11.372 -3.207 1.00 91.25 92 LYS A C 1
ATOM 735 O O . LYS A 1 92 ? -5.886 12.401 -3.676 1.00 91.25 92 LYS A O 1
ATOM 740 N N . ILE A 1 93 ? -6.142 10.976 -1.955 1.00 89.31 93 ILE A N 1
ATOM 741 C CA . ILE A 1 93 ? -5.318 11.744 -1.013 1.00 89.31 93 ILE A CA 1
ATOM 742 C C . ILE A 1 93 ? -3.840 11.717 -1.431 1.00 89.31 93 ILE A C 1
ATOM 744 O O . ILE A 1 93 ? -3.199 12.770 -1.433 1.00 89.31 93 ILE A O 1
ATOM 748 N N . MET A 1 94 ? -3.312 10.569 -1.869 1.00 87.56 94 MET A N 1
ATOM 749 C CA . MET A 1 94 ? -1.943 10.463 -2.397 1.00 87.56 94 MET A CA 1
ATOM 750 C C . MET A 1 94 ? -1.707 11.386 -3.601 1.00 87.56 94 MET A C 1
ATOM 752 O O . MET A 1 94 ? -0.717 12.114 -3.651 1.00 87.56 94 MET A O 1
ATOM 756 N N . GLU A 1 95 ? -2.620 11.371 -4.573 1.00 84.50 95 GLU A N 1
ATOM 757 C CA . GLU A 1 95 ? -2.500 12.120 -5.825 1.00 84.50 95 GLU A CA 1
ATOM 758 C C . GLU A 1 95 ? -2.617 13.637 -5.607 1.00 84.50 95 GLU A C 1
ATOM 760 O O . GLU A 1 95 ? -1.854 14.420 -6.192 1.00 84.50 95 GLU A O 1
ATOM 765 N N . GLN A 1 96 ? -3.560 14.054 -4.753 1.00 85.19 96 GLN A N 1
ATOM 766 C CA . GLN A 1 96 ? -3.795 15.462 -4.422 1.00 85.19 96 GLN A CA 1
ATOM 767 C C . GLN A 1 96 ? -2.603 16.090 -3.696 1.00 85.19 96 GLN A C 1
ATOM 769 O O . GLN A 1 96 ? -2.289 17.254 -3.943 1.00 85.19 96 GLN A O 1
ATOM 774 N N . ASN A 1 97 ? -1.918 15.310 -2.860 1.00 79.88 97 ASN A N 1
ATOM 775 C CA . ASN A 1 97 ? -0.794 15.775 -2.049 1.00 79.88 97 ASN A CA 1
ATOM 776 C C . ASN A 1 97 ? 0.579 15.390 -2.623 1.00 79.88 97 ASN A C 1
ATOM 778 O O . ASN A 1 97 ? 1.604 15.658 -2.004 1.00 79.88 97 ASN A O 1
ATOM 782 N N . ASN A 1 98 ? 0.604 14.791 -3.821 1.00 79.75 98 ASN A N 1
ATOM 783 C CA . ASN A 1 98 ? 1.811 14.335 -4.510 1.00 79.75 98 ASN A CA 1
ATOM 784 C C . ASN A 1 98 ? 2.727 13.513 -3.593 1.00 79.75 98 ASN A C 1
ATOM 786 O O . ASN A 1 98 ? 3.881 13.873 -3.350 1.00 79.75 98 ASN A O 1
ATOM 790 N N . TRP A 1 99 ? 2.163 12.439 -3.044 1.00 83.12 99 TRP A N 1
ATOM 791 C CA . TRP A 1 99 ? 2.766 11.656 -1.976 1.00 83.12 99 TRP A CA 1
ATOM 792 C C . TRP A 1 99 ? 3.863 10.708 -2.493 1.00 83.12 99 TRP A C 1
ATOM 794 O O . TRP A 1 99 ? 3.716 9.486 -2.539 1.00 83.12 99 TRP A O 1
ATOM 804 N N . ILE A 1 100 ? 4.957 11.311 -2.953 1.00 81.00 100 ILE A N 1
ATOM 805 C CA . ILE A 1 100 ? 6.081 10.648 -3.609 1.00 81.00 100 ILE A CA 1
ATOM 806 C C . ILE A 1 100 ? 6.940 9.906 -2.577 1.00 81.00 100 ILE A C 1
ATOM 808 O O . ILE A 1 100 ? 7.298 10.444 -1.531 1.00 81.00 100 ILE A O 1
ATOM 812 N N . GLY A 1 101 ? 7.315 8.664 -2.892 1.00 76.00 101 GLY A N 1
ATOM 813 C CA . GLY A 1 101 ? 8.252 7.884 -2.081 1.00 76.00 101 GLY A CA 1
ATOM 814 C C . GLY A 1 101 ? 7.687 7.361 -0.764 1.00 76.00 101 GLY A C 1
ATOM 815 O O . GLY A 1 101 ? 8.437 6.903 0.088 1.00 76.00 101 GLY A O 1
ATOM 816 N N . ALA A 1 102 ? 6.370 7.403 -0.578 1.00 84.94 102 ALA A N 1
ATOM 817 C CA . ALA A 1 102 ? 5.730 7.043 0.680 1.00 84.94 102 ALA A CA 1
ATOM 818 C C . ALA A 1 102 ? 5.174 5.617 0.710 1.00 84.94 102 ALA A C 1
ATOM 820 O O . ALA A 1 102 ? 4.086 5.368 1.242 1.00 84.94 102 ALA A O 1
ATOM 821 N N . CYS A 1 103 ? 5.910 4.671 0.129 1.00 90.50 103 CYS A N 1
ATOM 822 C CA . CYS A 1 103 ? 5.468 3.286 0.002 1.00 90.50 103 CYS A CA 1
ATOM 823 C C . CYS A 1 103 ? 5.176 2.643 1.359 1.00 90.50 103 CYS A C 1
ATOM 825 O O . CYS A 1 103 ? 4.117 2.044 1.536 1.00 90.50 103 CYS A O 1
ATOM 827 N N . HIS A 1 104 ? 6.042 2.837 2.352 1.00 90.62 104 HIS A N 1
ATOM 828 C CA . HIS A 1 104 ? 5.877 2.246 3.677 1.00 90.62 104 HIS A CA 1
ATOM 829 C C . HIS A 1 104 ? 4.673 2.810 4.440 1.00 90.62 104 HIS A C 1
ATOM 831 O O . HIS A 1 104 ? 3.957 2.036 5.076 1.00 90.62 104 HIS A O 1
ATOM 837 N N . ALA A 1 105 ? 4.423 4.122 4.345 1.00 90.69 105 ALA A N 1
ATOM 838 C CA . ALA A 1 105 ? 3.280 4.769 4.989 1.00 90.69 105 ALA A CA 1
ATOM 839 C C . ALA A 1 105 ? 1.967 4.376 4.303 1.00 90.69 105 ALA A C 1
ATOM 841 O O . ALA A 1 105 ? 1.065 3.850 4.949 1.00 90.69 105 ALA A O 1
ATOM 842 N N . THR A 1 106 ? 1.899 4.532 2.978 1.00 92.69 106 THR A N 1
ATOM 843 C CA . THR A 1 106 ? 0.726 4.163 2.170 1.00 92.69 106 THR A CA 1
ATOM 844 C C . THR A 1 106 ? 0.331 2.706 2.405 1.00 92.69 106 THR A C 1
ATOM 846 O O . THR A 1 106 ? -0.836 2.399 2.640 1.00 92.69 106 THR A O 1
ATOM 849 N N . THR A 1 107 ? 1.311 1.801 2.400 1.00 95.94 107 THR A N 1
ATOM 850 C CA . THR A 1 107 ? 1.075 0.369 2.611 1.00 95.94 107 THR A CA 1
ATOM 851 C C . THR A 1 107 ? 0.554 0.079 4.019 1.00 95.94 107 THR A C 1
ATOM 853 O O . THR A 1 107 ? -0.367 -0.724 4.161 1.00 95.94 107 THR A O 1
ATOM 856 N N . SER A 1 108 ? 1.082 0.741 5.058 1.00 95.75 108 SER A N 1
ATOM 857 C CA . SER A 1 108 ? 0.560 0.605 6.426 1.00 95.75 108 SER A CA 1
ATOM 858 C C . SER A 1 108 ? -0.898 1.049 6.533 1.00 95.75 108 SER A C 1
ATOM 860 O O . SER A 1 108 ? -1.700 0.353 7.151 1.00 95.75 108 SER A O 1
ATOM 862 N N . ILE A 1 109 ? -1.258 2.168 5.899 1.00 96.00 109 ILE A N 1
ATOM 863 C CA . ILE A 1 109 ? -2.633 2.687 5.904 1.00 96.00 109 ILE A CA 1
ATOM 864 C C . ILE A 1 109 ? -3.582 1.705 5.220 1.00 96.00 109 ILE A C 1
ATOM 866 O O . ILE A 1 109 ? -4.605 1.340 5.795 1.00 96.00 109 ILE A O 1
ATOM 870 N N . ILE A 1 110 ? -3.226 1.233 4.021 1.00 98.06 110 ILE A N 1
ATOM 871 C CA . ILE A 1 110 ? -4.027 0.243 3.288 1.00 98.06 110 ILE A CA 1
ATOM 872 C C . ILE A 1 110 ? -4.182 -1.034 4.119 1.00 98.06 110 ILE A C 1
ATOM 874 O O . ILE A 1 110 ? -5.286 -1.564 4.217 1.00 98.06 110 ILE A O 1
ATOM 878 N N . TYR A 1 111 ? -3.109 -1.517 4.752 1.00 98.50 111 TYR A N 1
ATOM 879 C CA . TYR A 1 111 ? -3.168 -2.701 5.609 1.00 98.50 111 TYR A CA 1
ATOM 880 C C . TYR A 1 111 ? -4.165 -2.532 6.764 1.00 98.50 111 TYR A C 1
ATOM 882 O O . TYR A 1 111 ? -4.980 -3.427 6.987 1.00 98.50 111 TYR A O 1
ATOM 890 N N . ILE A 1 112 ? -4.119 -1.402 7.480 1.00 97.75 112 ILE A N 1
ATOM 891 C CA . ILE A 1 112 ? -5.024 -1.117 8.604 1.00 97.75 112 ILE A CA 1
ATOM 892 C C . ILE A 1 112 ? -6.472 -1.064 8.109 1.00 97.75 112 ILE A C 1
ATOM 894 O O . ILE A 1 112 ? -7.316 -1.790 8.623 1.00 97.75 112 ILE A O 1
ATOM 898 N N . LEU A 1 113 ? -6.755 -0.276 7.068 1.00 97.88 113 LEU A N 1
ATOM 899 C CA . LEU A 1 113 ? -8.116 -0.114 6.545 1.00 97.88 113 LEU A CA 1
ATOM 900 C C . LEU A 1 113 ? -8.706 -1.438 6.057 1.00 97.88 113 LEU A C 1
ATOM 902 O O . LEU A 1 113 ? -9.839 -1.765 6.390 1.00 97.88 113 LEU A O 1
ATOM 906 N N . LEU A 1 114 ? -7.937 -2.232 5.309 1.00 98.38 114 LEU A N 1
ATOM 907 C CA . LEU A 1 114 ? -8.405 -3.542 4.860 1.00 98.38 114 LEU A CA 1
ATOM 908 C C . LEU A 1 114 ? -8.620 -4.499 6.045 1.00 98.38 114 LEU A C 1
ATOM 910 O O . LEU A 1 114 ? -9.602 -5.234 6.074 1.00 98.38 114 LEU A O 1
ATOM 914 N N . SER A 1 115 ? -7.744 -4.482 7.049 1.00 98.44 115 SER A N 1
ATOM 915 C CA . SER A 1 115 ? -7.917 -5.324 8.240 1.00 98.44 115 SER A CA 1
ATOM 916 C C . SER A 1 115 ? -9.205 -4.980 9.000 1.00 98.44 115 SER A C 1
ATOM 918 O O . SER A 1 115 ? -9.938 -5.880 9.406 1.00 98.44 115 SER A O 1
ATOM 920 N N . GLU A 1 116 ? -9.533 -3.692 9.134 1.00 97.81 116 GLU A N 1
ATOM 921 C CA . GLU A 1 116 ? -10.750 -3.235 9.823 1.00 97.81 116 GLU A CA 1
ATOM 922 C C . GLU A 1 116 ? -12.043 -3.562 9.063 1.00 97.81 116 GLU A C 1
ATOM 924 O O . GLU A 1 116 ? -13.085 -3.753 9.685 1.00 97.81 116 GLU A O 1
ATOM 929 N N . PHE A 1 117 ? -11.980 -3.715 7.738 1.00 97.38 117 PHE A N 1
ATOM 930 C CA . PHE A 1 117 ? -13.100 -4.212 6.927 1.00 97.38 117 PHE A CA 1
ATOM 931 C C . PHE A 1 117 ? -13.187 -5.748 6.877 1.00 97.38 117 PHE A C 1
ATOM 933 O O . PHE A 1 117 ? -13.998 -6.304 6.140 1.00 97.38 117 PHE A O 1
ATOM 940 N N . GLY A 1 118 ? -12.373 -6.460 7.663 1.00 97.69 118 GLY A N 1
ATOM 941 C CA . GLY A 1 118 ? -12.437 -7.918 7.787 1.00 97.69 118 GLY A CA 1
ATOM 942 C C . GLY A 1 118 ? -11.692 -8.690 6.696 1.00 97.69 118 GLY A C 1
ATOM 943 O O . GLY A 1 118 ? -11.753 -9.924 6.670 1.00 97.69 118 GLY A O 1
ATOM 944 N N . TYR A 1 119 ? -10.948 -8.005 5.823 1.00 98.44 119 TYR A N 1
ATOM 945 C CA 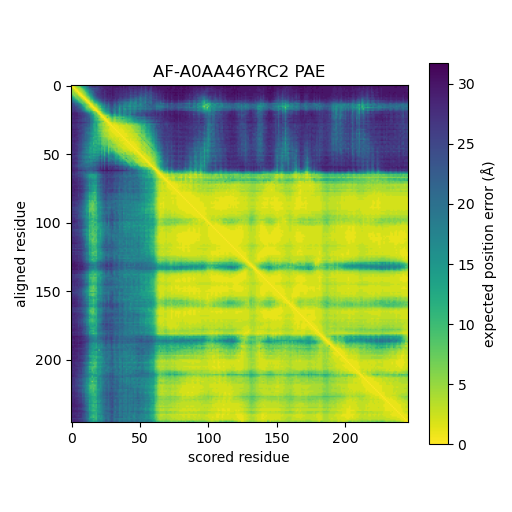. TYR A 1 119 ? -10.015 -8.675 4.921 1.00 98.44 119 TYR A CA 1
ATOM 946 C C . TYR A 1 119 ? -8.851 -9.282 5.711 1.00 98.44 119 TYR A C 1
ATOM 948 O O . TYR A 1 119 ? -8.595 -8.950 6.868 1.00 98.44 119 TYR A O 1
ATOM 956 N N . LYS A 1 120 ? -8.092 -10.168 5.059 1.00 98.00 120 LYS A N 1
ATOM 957 C CA . LYS A 1 120 ? -6.897 -10.804 5.638 1.00 98.00 120 LYS A CA 1
ATOM 958 C C . LYS A 1 120 ? -5.625 -10.344 4.919 1.00 98.00 120 LYS A C 1
ATOM 960 O O . LYS A 1 120 ? -4.940 -11.180 4.319 1.00 98.00 120 LYS A O 1
ATOM 965 N N . PRO A 1 121 ? -5.320 -9.031 4.915 1.00 98.50 121 PRO A N 1
ATOM 966 C CA . PRO A 1 121 ? -4.144 -8.533 4.229 1.00 98.50 121 PRO A CA 1
ATOM 967 C C . PRO A 1 121 ? -2.870 -9.078 4.877 1.00 98.50 121 PRO A C 1
ATOM 969 O O . PRO A 1 121 ? -2.792 -9.335 6.079 1.00 98.50 121 PRO A O 1
ATOM 972 N N . LYS A 1 122 ? -1.831 -9.225 4.065 1.00 98.44 122 LYS A N 1
ATOM 973 C CA . LYS A 1 122 ? -0.455 -9.436 4.511 1.00 98.44 122 LYS A CA 1
ATOM 974 C C . LYS A 1 122 ? 0.366 -8.252 4.038 1.00 98.44 122 LYS A C 1
ATOM 976 O O . LYS A 1 122 ? 0.304 -7.909 2.863 1.00 98.44 122 LYS A O 1
ATOM 981 N N . ILE A 1 123 ? 1.128 -7.644 4.938 1.00 97.69 123 ILE A N 1
ATOM 982 C CA . ILE A 1 123 ? 2.033 -6.546 4.601 1.00 97.69 123 ILE A CA 1
ATOM 983 C C . ILE A 1 123 ? 3.462 -7.062 4.431 1.00 97.69 123 ILE A C 1
ATOM 985 O O . ILE A 1 123 ? 3.968 -7.809 5.277 1.00 97.69 123 ILE A O 1
ATOM 989 N N . TYR A 1 124 ? 4.108 -6.652 3.341 1.00 96.25 124 TYR A N 1
ATOM 990 C CA . TYR A 1 124 ? 5.456 -7.076 2.985 1.00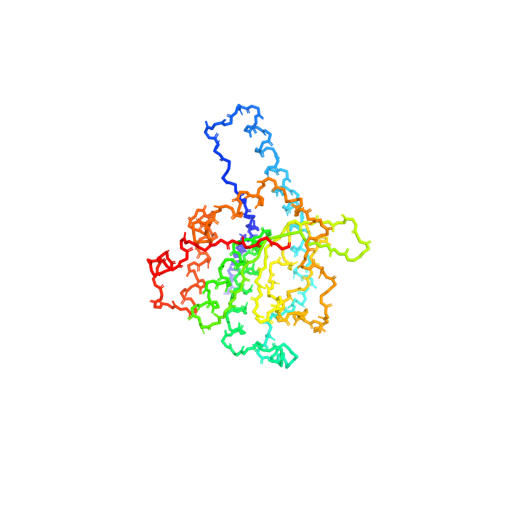 96.25 124 TYR A CA 1
ATOM 991 C C . TYR A 1 124 ? 6.420 -5.905 2.805 1.00 96.25 124 TYR A C 1
ATOM 993 O O . TYR A 1 124 ? 6.029 -4.751 2.605 1.00 96.25 124 TYR A O 1
ATOM 1001 N N . ILE A 1 125 ? 7.703 -6.234 2.892 1.00 92.19 125 ILE A N 1
ATOM 1002 C CA 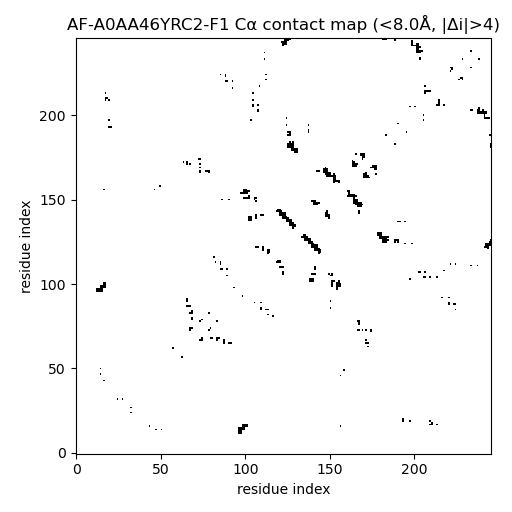. ILE A 1 125 ? 8.834 -5.378 2.555 1.00 92.19 125 ILE A CA 1
ATOM 1003 C C . ILE A 1 125 ? 9.880 -6.226 1.826 1.00 92.19 125 ILE A C 1
ATOM 1005 O O . ILE A 1 125 ? 10.144 -7.363 2.223 1.00 92.19 125 ILE A O 1
ATOM 1009 N N . GLY A 1 126 ? 10.443 -5.709 0.741 1.00 90.94 126 GLY A N 1
ATOM 1010 C CA . GLY A 1 126 ? 11.349 -6.477 -0.111 1.00 90.94 126 GLY A CA 1
ATOM 1011 C C . GLY A 1 126 ? 11.888 -5.668 -1.282 1.00 90.94 126 GLY A C 1
ATOM 1012 O O . GLY A 1 126 ? 11.565 -4.494 -1.430 1.00 90.94 126 GLY A O 1
ATOM 1013 N N . GLU A 1 127 ? 12.678 -6.324 -2.129 1.00 88.94 127 GLU A N 1
ATOM 1014 C CA . GLU A 1 127 ? 13.248 -5.733 -3.344 1.00 88.94 127 GLU A CA 1
ATOM 1015 C C . GLU A 1 127 ? 12.310 -5.993 -4.532 1.00 88.94 127 GLU A C 1
ATOM 1017 O O . GLU A 1 127 ? 11.974 -7.145 -4.821 1.00 88.94 127 GLU A O 1
ATOM 1022 N N . LEU A 1 128 ? 11.923 -4.939 -5.250 1.00 88.38 128 LEU A N 1
ATOM 1023 C CA . LEU A 1 128 ? 11.230 -5.045 -6.529 1.00 88.38 128 LEU A CA 1
ATOM 1024 C C . LEU A 1 128 ? 12.225 -5.047 -7.681 1.00 88.38 128 LEU A C 1
ATOM 1026 O O . LEU A 1 128 ? 13.188 -4.282 -7.697 1.00 88.38 128 LEU A O 1
ATOM 1030 N N . THR A 1 129 ? 11.980 -5.910 -8.667 1.00 85.44 129 THR A N 1
ATOM 1031 C CA . THR A 1 129 ? 12.821 -6.023 -9.865 1.00 85.44 129 THR A CA 1
ATOM 1032 C C . THR A 1 129 ? 11.967 -5.959 -11.126 1.00 85.44 129 THR A C 1
ATOM 1034 O O . THR A 1 129 ? 10.975 -6.681 -11.257 1.00 85.44 129 THR A O 1
ATOM 1037 N N . LEU A 1 130 ? 12.381 -5.135 -12.091 1.00 80.69 130 LEU A N 1
ATOM 1038 C CA . LEU A 1 130 ? 11.847 -5.199 -13.451 1.00 80.69 130 LEU A CA 1
ATOM 1039 C C . LEU A 1 130 ? 12.539 -6.334 -14.227 1.00 80.69 130 LEU A C 1
ATOM 1041 O O . LEU A 1 130 ? 13.770 -6.413 -14.209 1.00 80.69 130 LEU A O 1
ATOM 1045 N N . PRO A 1 131 ? 11.797 -7.190 -14.953 1.00 71.00 131 PRO A N 1
ATOM 1046 C CA . PRO A 1 131 ? 12.382 -8.233 -15.783 1.00 71.00 131 PRO A CA 1
ATOM 1047 C C . PRO A 1 131 ? 13.414 -7.652 -16.750 1.00 71.00 131 PRO A C 1
ATOM 1049 O O . PRO A 1 131 ? 13.137 -6.670 -17.440 1.00 71.00 131 PRO A O 1
ATOM 1052 N N . ASN A 1 132 ? 14.591 -8.276 -16.811 1.00 70.12 132 ASN A N 1
ATOM 1053 C CA . ASN A 1 132 ? 15.720 -7.856 -17.652 1.00 70.12 132 ASN A CA 1
ATOM 1054 C C . ASN A 1 132 ? 16.275 -6.454 -17.332 1.00 70.12 132 ASN A C 1
ATOM 1056 O O . ASN A 1 132 ? 16.922 -5.843 -18.180 1.00 70.12 132 ASN A O 1
ATOM 1060 N N . SER A 1 133 ? 16.036 -5.946 -16.122 1.00 69.62 133 SER A N 1
ATOM 1061 C CA . SER A 1 133 ? 16.615 -4.699 -15.631 1.00 69.62 133 SER A CA 1
ATOM 1062 C C . SER A 1 133 ? 17.536 -4.958 -14.445 1.00 69.62 133 SER A C 1
ATOM 1064 O O . SER A 1 133 ? 17.243 -5.786 -13.584 1.00 69.62 133 SER A O 1
ATOM 1066 N N . PHE A 1 134 ? 18.632 -4.204 -14.374 1.00 67.69 134 PHE A N 1
ATOM 1067 C CA . PHE A 1 134 ? 19.461 -4.126 -13.170 1.00 67.69 134 PHE A CA 1
ATOM 1068 C C . PHE A 1 134 ? 18.865 -3.179 -12.118 1.00 67.69 134 PHE A C 1
ATOM 1070 O O . PHE A 1 134 ? 19.351 -3.144 -10.990 1.00 67.69 134 PHE A O 1
ATOM 1077 N N . ASN A 1 135 ? 17.812 -2.431 -12.471 1.00 71.00 135 ASN A N 1
ATOM 1078 C CA . ASN A 1 135 ? 17.153 -1.515 -11.552 1.00 71.00 135 ASN A CA 1
ATOM 1079 C C . ASN A 1 135 ? 16.324 -2.306 -10.545 1.00 71.00 135 ASN A C 1
ATOM 1081 O O . ASN A 1 135 ? 15.322 -2.941 -10.888 1.00 71.00 135 ASN A O 1
ATOM 1085 N N . LYS A 1 136 ? 16.772 -2.212 -9.301 1.00 78.62 136 LYS A N 1
ATOM 1086 C CA . LYS A 1 136 ? 16.167 -2.787 -8.115 1.00 78.62 136 LYS A CA 1
ATOM 1087 C C . LYS A 1 136 ? 15.940 -1.677 -7.115 1.00 78.62 136 LYS A C 1
ATOM 1089 O O . LYS A 1 136 ? 16.743 -0.747 -7.041 1.00 78.62 136 LYS A O 1
ATOM 1094 N N . PHE A 1 137 ? 14.852 -1.767 -6.376 1.00 84.06 137 PHE A N 1
ATOM 1095 C CA . PHE A 1 137 ? 14.591 -0.844 -5.287 1.00 84.06 137 PHE A CA 1
ATOM 1096 C C . PHE A 1 137 ? 13.777 -1.538 -4.213 1.00 84.06 137 PHE A C 1
ATOM 1098 O O . PHE A 1 137 ? 12.956 -2.412 -4.500 1.00 84.06 137 PHE A O 1
ATOM 1105 N N . ASP A 1 138 ? 14.019 -1.133 -2.979 1.00 86.75 138 ASP A N 1
ATOM 1106 C CA . ASP A 1 138 ? 13.257 -1.611 -1.848 1.00 86.75 138 ASP A CA 1
ATOM 1107 C C . ASP A 1 138 ? 11.876 -0.962 -1.815 1.00 86.75 138 ASP A C 1
ATOM 1109 O O . ASP A 1 138 ? 11.697 0.216 -2.137 1.00 86.75 138 ASP A O 1
ATOM 1113 N N . HIS A 1 139 ? 10.871 -1.753 -1.451 1.00 91.56 139 HIS A N 1
ATOM 1114 C CA . HIS A 1 139 ? 9.480 -1.330 -1.485 1.00 91.56 139 HIS A CA 1
ATOM 1115 C C . HIS A 1 139 ? 8.631 -2.083 -0.467 1.00 91.56 139 HIS A C 1
ATOM 1117 O O . HIS A 1 139 ? 8.965 -3.185 -0.025 1.00 91.56 139 HIS A O 1
ATOM 1123 N N . SER A 1 140 ? 7.480 -1.503 -0.135 1.00 93.38 140 SER A N 1
ATOM 1124 C CA . SER A 1 140 ? 6.428 -2.165 0.635 1.00 93.38 140 SER A CA 1
ATOM 1125 C C . SER A 1 140 ? 5.149 -2.283 -0.173 1.00 93.38 140 SER A C 1
ATOM 1127 O O . SER A 1 140 ? 4.804 -1.377 -0.922 1.00 93.38 140 SER A O 1
ATOM 1129 N N . TRP A 1 141 ? 4.444 -3.395 0.021 1.00 97.44 141 TRP A N 1
ATOM 1130 C CA . TRP A 1 141 ? 3.156 -3.665 -0.610 1.00 97.44 141 TRP A CA 1
ATOM 1131 C C . TRP A 1 141 ? 2.264 -4.516 0.299 1.00 97.44 141 TRP A C 1
ATOM 1133 O O . TRP A 1 141 ? 2.725 -5.111 1.282 1.00 97.44 141 TRP A O 1
ATOM 1143 N N . VAL A 1 142 ? 0.972 -4.568 -0.029 1.00 98.50 142 VAL A N 1
ATOM 1144 C CA . VAL A 1 142 ? -0.004 -5.456 0.611 1.00 98.50 142 VAL A CA 1
ATOM 1145 C C . VAL A 1 142 ? -0.333 -6.607 -0.336 1.00 98.50 142 VAL A C 1
ATOM 1147 O O . VAL A 1 142 ? -0.358 -6.434 -1.551 1.00 98.50 142 VAL A O 1
ATOM 1150 N N . GLU A 1 143 ? -0.624 -7.787 0.207 1.00 98.44 143 GLU A N 1
ATOM 1151 C CA . GLU A 1 143 ? -1.310 -8.847 -0.531 1.00 98.44 143 GLU A CA 1
ATOM 1152 C C . GLU A 1 143 ? -2.598 -9.263 0.170 1.00 98.44 143 GLU A C 1
ATOM 1154 O O . GLU A 1 143 ? -2.603 -9.490 1.380 1.00 98.44 143 GLU A O 1
ATOM 1159 N N . VAL A 1 144 ? -3.664 -9.437 -0.605 1.00 98.38 144 VAL A N 1
ATOM 1160 C CA . VAL A 1 144 ? -4.921 -10.067 -0.179 1.00 98.38 144 VAL A CA 1
ATOM 1161 C C . VAL A 1 144 ? -5.126 -11.293 -1.059 1.00 98.38 144 VAL A C 1
ATOM 1163 O O . VAL A 1 144 ? -4.969 -11.210 -2.273 1.00 98.38 144 VAL A O 1
ATOM 1166 N N . ASP A 1 145 ? -5.374 -12.455 -0.452 1.00 96.56 145 ASP A N 1
ATOM 1167 C CA . ASP A 1 145 ? -5.515 -13.739 -1.162 1.00 96.56 145 ASP A CA 1
ATOM 1168 C C . ASP A 1 145 ? -4.361 -14.052 -2.136 1.00 96.56 145 ASP A C 1
ATOM 1170 O O . ASP A 1 145 ? -4.538 -14.629 -3.206 1.00 96.56 145 ASP A O 1
ATOM 1174 N N . GLY A 1 146 ? -3.144 -13.644 -1.756 1.00 96.00 146 GLY A N 1
ATOM 1175 C CA . GLY A 1 146 ? -1.929 -13.829 -2.556 1.00 96.00 146 GLY A CA 1
ATOM 1176 C C . GLY A 1 146 ? -1.792 -12.876 -3.748 1.00 96.00 146 GLY A C 1
ATOM 1177 O O . GLY A 1 146 ? -0.843 -13.010 -4.518 1.00 96.00 146 GLY A O 1
ATOM 1178 N N . LYS A 1 147 ? -2.705 -11.912 -3.902 1.00 97.38 147 LYS A N 1
ATOM 1179 C CA . LYS A 1 147 ? -2.702 -10.912 -4.972 1.00 97.38 147 LYS A CA 1
ATOM 1180 C C . LYS A 1 147 ? -2.227 -9.562 -4.455 1.00 97.38 147 LYS A C 1
ATOM 1182 O O . LYS A 1 147 ? -2.650 -9.115 -3.394 1.00 97.38 147 LYS A O 1
ATOM 1187 N N . VAL A 1 148 ? -1.363 -8.911 -5.228 1.00 98.00 148 VAL A N 1
ATOM 1188 C CA . VAL A 1 148 ? -0.718 -7.645 -4.855 1.00 98.00 148 VAL A CA 1
ATOM 1189 C C . VAL A 1 148 ? -1.697 -6.471 -4.905 1.00 98.00 148 VAL A C 1
ATOM 1191 O O . VAL A 1 148 ? -2.471 -6.338 -5.854 1.00 98.00 148 VAL A O 1
ATOM 1194 N N . ILE A 1 149 ? -1.599 -5.601 -3.902 1.00 98.50 149 ILE A N 1
ATOM 1195 C CA . ILE A 1 149 ? -2.168 -4.257 -3.838 1.00 98.50 149 ILE A CA 1
ATOM 1196 C C . ILE A 1 149 ? -1.021 -3.280 -3.549 1.00 98.50 149 ILE A C 1
ATOM 1198 O O . ILE A 1 149 ? -0.360 -3.369 -2.512 1.00 98.50 149 ILE A O 1
ATOM 1202 N N . ASP A 1 150 ? -0.791 -2.344 -4.465 1.00 97.56 150 ASP A N 1
ATOM 1203 C CA . ASP A 1 150 ? 0.305 -1.382 -4.412 1.00 97.56 150 ASP A CA 1
ATOM 1204 C C . ASP A 1 150 ? -0.063 -0.095 -5.164 1.00 97.56 150 ASP A C 1
ATOM 1206 O O . ASP A 1 150 ? 0.035 -0.005 -6.388 1.00 97.56 150 ASP A O 1
ATOM 1210 N N . LEU A 1 151 ? -0.518 0.913 -4.416 1.00 96.31 151 LEU A N 1
ATOM 1211 C CA . LEU A 1 151 ? -0.792 2.246 -4.959 1.00 96.31 151 LEU A CA 1
ATOM 1212 C C . LEU A 1 151 ? 0.484 3.087 -5.099 1.00 96.31 151 LEU A C 1
ATOM 1214 O O . LEU A 1 151 ? 0.575 3.943 -5.978 1.00 96.31 151 LEU A O 1
ATOM 1218 N N . ALA A 1 152 ? 1.469 2.861 -4.227 1.00 92.56 152 ALA A N 1
ATOM 1219 C CA . ALA A 1 152 ? 2.652 3.708 -4.113 1.00 92.56 152 ALA A CA 1
ATOM 1220 C C . ALA A 1 152 ? 3.641 3.517 -5.268 1.00 92.56 152 ALA A C 1
ATOM 1222 O O . ALA A 1 152 ? 4.410 4.430 -5.559 1.00 92.56 152 ALA A O 1
ATOM 1223 N N . ILE A 1 153 ? 3.583 2.383 -5.972 1.00 91.75 153 ILE A N 1
ATOM 1224 C CA . ILE A 1 153 ? 4.375 2.124 -7.185 1.00 91.75 153 ILE A CA 1
ATOM 1225 C C . ILE A 1 153 ? 4.180 3.176 -8.289 1.00 91.75 153 ILE A C 1
ATOM 1227 O O . ILE A 1 153 ? 5.048 3.353 -9.145 1.00 91.75 153 ILE A O 1
ATOM 1231 N N . ALA A 1 154 ? 3.058 3.900 -8.266 1.00 90.44 154 ALA A N 1
ATOM 1232 C CA . ALA A 1 154 ? 2.784 4.974 -9.211 1.00 90.44 154 ALA A CA 1
ATOM 1233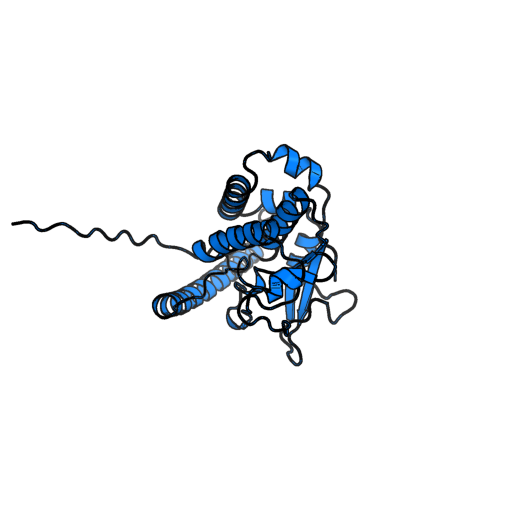 C C . ALA A 1 154 ? 3.468 6.298 -8.857 1.00 90.44 154 ALA A C 1
ATOM 1235 O O . ALA A 1 154 ? 3.707 7.116 -9.746 1.00 90.44 154 ALA A O 1
ATOM 1236 N N . LEU A 1 155 ? 3.838 6.492 -7.588 1.00 86.69 155 LEU A N 1
ATOM 1237 C CA . LEU A 1 155 ? 4.482 7.704 -7.077 1.00 86.69 155 LEU A CA 1
ATOM 1238 C C . LEU A 1 155 ? 5.854 7.386 -6.442 1.00 86.69 155 LEU A C 1
ATOM 1240 O O . LEU A 1 155 ? 6.068 7.666 -5.260 1.00 86.69 155 LEU A O 1
ATOM 1244 N N . PRO A 1 156 ? 6.806 6.787 -7.185 1.00 81.56 156 PRO A N 1
ATOM 1245 C CA . PRO A 1 156 ? 8.134 6.484 -6.655 1.00 81.56 156 PRO A CA 1
ATOM 1246 C C . PRO A 1 156 ? 8.997 7.743 -6.521 1.00 81.56 156 PRO A C 1
ATOM 1248 O O . PRO A 1 156 ? 8.815 8.707 -7.264 1.00 81.56 156 PRO A O 1
ATOM 1251 N N . LEU A 1 157 ? 10.013 7.692 -5.648 1.00 75.06 157 LEU A N 1
ATOM 1252 C CA . LEU A 1 157 ? 11.036 8.745 -5.530 1.00 75.06 157 LEU A CA 1
ATOM 1253 C C . LEU A 1 157 ? 11.720 9.048 -6.870 1.00 75.06 157 LEU A C 1
ATOM 1255 O O . LEU A 1 157 ? 11.966 10.208 -7.185 1.00 75.06 157 LEU A O 1
ATOM 1259 N N . ASN A 1 158 ? 12.015 8.007 -7.655 1.00 75.62 158 ASN A N 1
ATOM 1260 C CA . ASN A 1 158 ? 12.544 8.133 -9.007 1.00 75.62 158 ASN A CA 1
ATOM 1261 C C . ASN A 1 158 ? 11.401 8.010 -10.032 1.00 75.62 158 ASN A C 1
ATOM 1263 O O . ASN A 1 158 ? 10.927 6.891 -10.255 1.00 75.62 158 ASN A O 1
ATOM 1267 N N . PRO A 1 159 ? 10.997 9.097 -10.718 1.00 72.38 159 PRO A N 1
ATOM 1268 C CA . PRO A 1 159 ? 9.893 9.071 -11.678 1.00 72.38 159 PRO A CA 1
ATOM 1269 C C . PRO A 1 159 ? 10.080 8.073 -12.827 1.00 72.38 159 PRO A C 1
ATOM 1271 O O . PRO A 1 159 ? 9.092 7.588 -13.375 1.00 72.38 159 PRO A O 1
ATOM 1274 N N . ALA A 1 160 ? 11.325 7.731 -13.185 1.00 72.75 160 ALA A N 1
ATOM 1275 C CA . ALA A 1 160 ? 11.615 6.747 -14.231 1.00 72.75 160 ALA A CA 1
ATOM 1276 C C . ALA A 1 160 ? 11.146 5.325 -13.869 1.00 72.75 160 ALA A C 1
ATOM 1278 O O . ALA A 1 160 ? 10.974 4.492 -14.757 1.00 72.75 160 ALA A O 1
ATOM 1279 N N . SER A 1 161 ? 10.920 5.054 -12.581 1.00 70.56 161 SER A N 1
ATOM 1280 C CA . SER A 1 161 ? 10.421 3.771 -12.081 1.00 70.56 161 SER A CA 1
ATOM 1281 C C . SER A 1 161 ? 8.894 3.715 -11.961 1.00 70.56 161 SER A C 1
ATOM 1283 O O . SER A 1 161 ? 8.371 2.671 -11.577 1.00 70.56 161 SER A O 1
ATOM 1285 N N . SER A 1 162 ? 8.173 4.803 -12.270 1.00 80.25 162 SER A N 1
ATOM 1286 C CA . SER A 1 162 ? 6.717 4.896 -12.075 1.00 80.25 162 SER A CA 1
ATOM 1287 C C . SER A 1 162 ? 5.972 3.846 -12.901 1.00 80.25 162 SER A C 1
ATOM 1289 O O . SER A 1 162 ? 6.242 3.668 -14.091 1.00 80.25 162 SER A O 1
ATOM 1291 N N . GLN A 1 163 ? 5.049 3.134 -12.253 1.00 87.38 163 GLN A N 1
ATOM 1292 C CA . GLN A 1 163 ? 4.150 2.159 -12.877 1.00 87.38 163 GLN A CA 1
ATOM 1293 C C . GLN A 1 163 ? 2.686 2.558 -12.660 1.00 87.38 163 GLN A C 1
ATOM 1295 O O . GLN A 1 163 ? 2.376 3.481 -11.914 1.00 87.38 163 GLN A O 1
ATOM 1300 N N . GLU A 1 164 ? 1.750 1.849 -13.289 1.00 92.38 164 GLU A N 1
ATOM 1301 C CA . GLU A 1 164 ? 0.349 1.963 -12.882 1.00 92.38 164 GLU A CA 1
ATOM 1302 C C . GLU A 1 164 ? 0.152 1.385 -11.470 1.00 92.38 164 GLU A C 1
ATOM 1304 O O . GLU A 1 164 ? 0.828 0.413 -11.121 1.00 92.38 164 GLU A O 1
ATOM 1309 N N . PRO A 1 165 ? -0.793 1.918 -10.670 1.00 95.38 165 PRO A N 1
ATOM 1310 C CA . PRO A 1 165 ? -1.193 1.278 -9.423 1.00 95.38 165 PRO A CA 1
ATOM 1311 C C . PRO A 1 165 ? -1.560 -0.186 -9.664 1.00 95.38 165 PRO A C 1
ATOM 1313 O O . PRO A 1 165 ? -2.223 -0.502 -10.653 1.00 95.38 165 PRO A O 1
ATOM 1316 N N . VAL A 1 166 ? -1.166 -1.076 -8.761 1.00 97.12 166 VAL A N 1
ATOM 1317 C CA . VAL A 1 166 ? -1.500 -2.500 -8.849 1.00 97.12 166 VAL A CA 1
ATOM 1318 C C . VAL A 1 166 ? -2.619 -2.810 -7.870 1.00 97.12 166 VAL A C 1
ATOM 1320 O O . VAL A 1 166 ? -2.483 -2.556 -6.678 1.00 97.12 166 VAL A O 1
ATOM 1323 N N . ILE A 1 167 ? -3.720 -3.380 -8.353 1.00 97.62 167 ILE A N 1
ATOM 1324 C CA . ILE A 1 167 ? -4.857 -3.798 -7.532 1.00 97.62 167 ILE A CA 1
ATOM 1325 C C . ILE A 1 167 ? -5.204 -5.239 -7.870 1.00 97.62 167 ILE A C 1
ATOM 1327 O O . ILE A 1 167 ? -5.421 -5.578 -9.033 1.00 97.62 167 ILE A O 1
ATOM 1331 N N . MET A 1 168 ? -5.248 -6.094 -6.849 1.00 97.38 168 MET A N 1
ATOM 1332 C CA . MET A 1 168 ? -5.522 -7.526 -6.987 1.00 97.38 168 MET A CA 1
ATOM 1333 C C . MET A 1 168 ? -4.672 -8.201 -8.081 1.00 97.38 168 MET A C 1
ATOM 1335 O O . MET A 1 168 ? -5.144 -9.059 -8.824 1.00 97.38 168 MET A O 1
ATOM 1339 N N . GLY A 1 169 ? -3.392 -7.821 -8.174 1.00 96.62 169 GLY A N 1
ATOM 1340 C CA . GLY A 1 169 ? -2.437 -8.377 -9.137 1.00 96.62 169 GLY A CA 1
ATOM 1341 C C . GLY A 1 169 ? -2.605 -7.890 -10.582 1.00 96.62 169 GLY A C 1
ATOM 1342 O O . GLY A 1 169 ? -2.041 -8.502 -11.491 1.00 96.62 169 GLY A O 1
ATOM 1343 N N . LYS A 1 170 ? -3.363 -6.812 -10.814 1.00 96.38 170 LYS A N 1
ATOM 1344 C CA . LYS A 1 170 ? -3.546 -6.173 -12.126 1.00 96.38 170 LYS A CA 1
ATOM 1345 C C . LYS A 1 170 ? -3.170 -4.698 -12.071 1.00 96.38 170 LYS A C 1
ATOM 1347 O O . LYS A 1 170 ? -3.451 -4.023 -11.088 1.00 96.38 170 LYS A O 1
ATOM 1352 N N . GLU A 1 171 ? -2.580 -4.192 -13.143 1.00 95.56 171 GLU A N 1
ATOM 1353 C CA . GLU A 1 171 ? -2.419 -2.754 -13.364 1.00 95.56 171 GLU A CA 1
ATOM 1354 C C . GLU A 1 171 ? -3.800 -2.086 -13.474 1.00 95.56 171 GLU A C 1
ATOM 1356 O O . GLU A 1 171 ? -4.661 -2.536 -14.234 1.00 95.56 171 GLU A O 1
ATOM 1361 N N . ALA A 1 172 ? -4.028 -1.027 -12.697 1.00 93.31 172 ALA A N 1
ATOM 1362 C CA . ALA A 1 172 ? -5.364 -0.508 -12.429 1.00 93.31 172 ALA A CA 1
ATOM 1363 C C . ALA A 1 172 ? -6.059 0.126 -13.643 1.00 93.31 172 ALA A C 1
ATOM 1365 O O . ALA A 1 172 ? -7.293 0.148 -13.700 1.00 93.31 172 ALA A O 1
ATOM 1366 N N . PHE A 1 173 ? -5.294 0.65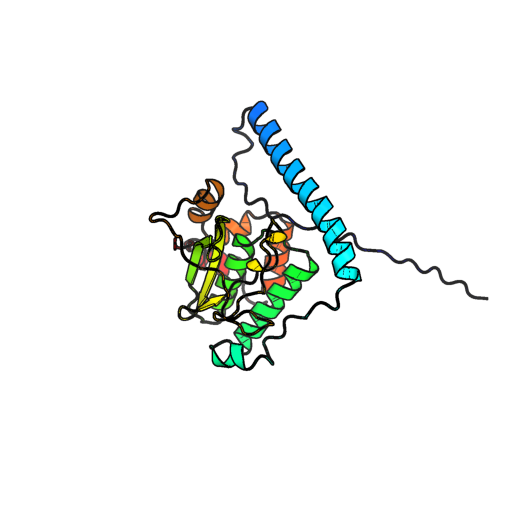4 -14.604 1.00 91.00 173 PHE A N 1
ATOM 1367 C CA . PHE A 1 173 ? -5.843 1.320 -15.785 1.00 91.00 173 PHE A CA 1
ATOM 1368 C C . PHE A 1 173 ? -5.762 0.450 -17.037 1.00 91.00 173 PHE A C 1
ATOM 1370 O O . PHE A 1 173 ? -6.633 0.551 -17.904 1.00 91.00 173 PHE A O 1
ATOM 1377 N N . SER A 1 174 ? -4.719 -0.369 -17.159 1.00 91.94 174 SER A N 1
ATOM 1378 C CA . SER A 1 174 ? -4.465 -1.212 -18.327 1.00 91.94 174 SER A CA 1
ATOM 1379 C C . SER A 1 174 ? -5.049 -2.623 -18.199 1.00 91.94 174 SER A C 1
ATOM 1381 O O . SER A 1 174 ? -5.203 -3.304 -19.215 1.00 91.94 174 SER A O 1
ATOM 1383 N N . ASN A 1 175 ? -5.362 -3.069 -16.975 1.00 92.81 175 ASN A N 1
ATOM 1384 C CA . ASN A 1 175 ? -5.742 -4.442 -16.619 1.00 92.81 175 ASN A CA 1
ATOM 1385 C C . ASN A 1 175 ? -4.689 -5.510 -16.954 1.00 92.81 175 ASN A C 1
ATOM 1387 O O . ASN A 1 175 ? -4.985 -6.710 -16.937 1.00 92.81 175 ASN A O 1
ATOM 1391 N N . LYS A 1 176 ? -3.457 -5.106 -17.272 1.00 94.50 176 LYS A N 1
ATOM 1392 C CA . LYS A 1 176 ? -2.367 -6.038 -17.560 1.00 94.50 176 LYS A CA 1
ATOM 1393 C C . LYS A 1 176 ? -1.820 -6.636 -16.272 1.00 94.50 176 LYS A C 1
ATOM 1395 O O . LYS A 1 176 ? -2.028 -6.125 -15.175 1.00 94.50 176 LYS A O 1
ATOM 1400 N N . ILE A 1 177 ? -1.102 -7.742 -16.426 1.00 93.81 177 ILE A N 1
ATOM 1401 C CA . ILE A 1 177 ? -0.269 -8.272 -15.350 1.00 93.81 177 ILE A CA 1
ATOM 1402 C C . ILE A 1 177 ? 0.915 -7.307 -15.183 1.00 93.81 177 ILE A C 1
ATOM 1404 O O . ILE A 1 177 ? 1.589 -7.043 -16.186 1.00 93.81 177 ILE A O 1
ATOM 1408 N N . PRO A 1 178 ? 1.174 -6.794 -13.966 1.00 92.19 178 PRO A N 1
ATOM 1409 C CA . PRO A 1 178 ? 2.319 -5.936 -13.713 1.00 92.19 178 PRO A CA 1
ATOM 1410 C C . PRO A 1 178 ? 3.601 -6.651 -14.118 1.00 92.19 178 PRO A C 1
ATOM 1412 O O . PRO A 1 178 ? 3.815 -7.813 -13.775 1.00 92.19 178 PRO A O 1
ATOM 1415 N N . LYS A 1 179 ? 4.480 -5.951 -14.836 1.00 89.88 179 LYS A N 1
ATOM 1416 C CA . LYS A 1 179 ? 5.801 -6.506 -15.170 1.00 89.88 179 LYS A CA 1
ATOM 1417 C C . LYS A 1 179 ? 6.682 -6.660 -13.935 1.00 89.88 179 LYS A C 1
ATOM 1419 O O . LYS A 1 179 ? 7.596 -7.474 -13.947 1.00 89.88 179 LYS A O 1
ATOM 1424 N N . MET A 1 180 ? 6.430 -5.856 -12.906 1.00 89.50 180 MET A N 1
ATOM 1425 C CA . MET A 1 180 ? 7.216 -5.822 -11.683 1.00 89.50 180 MET A CA 1
ATOM 1426 C C . MET A 1 180 ? 7.152 -7.152 -10.926 1.00 89.50 180 MET A C 1
ATOM 1428 O O . MET A 1 180 ? 6.075 -7.715 -10.728 1.00 89.50 180 MET A O 1
ATOM 1432 N N . ILE A 1 181 ? 8.306 -7.633 -10.466 1.00 90.38 181 ILE A N 1
ATOM 1433 C CA . ILE A 1 181 ? 8.407 -8.853 -9.666 1.00 90.38 181 ILE A CA 1
ATOM 1434 C C . ILE A 1 181 ? 8.415 -8.474 -8.182 1.00 90.38 181 ILE A C 1
ATOM 1436 O O . ILE A 1 181 ? 9.365 -7.867 -7.696 1.00 90.38 181 ILE A O 1
ATOM 1440 N N . TYR A 1 182 ? 7.359 -8.876 -7.470 1.00 91.81 182 TYR A N 1
ATOM 1441 C CA . TYR A 1 182 ? 7.146 -8.660 -6.031 1.00 91.81 182 TYR A CA 1
ATOM 1442 C C . TYR A 1 182 ? 7.795 -9.751 -5.175 1.00 91.81 182 TYR A C 1
ATOM 1444 O O . TYR A 1 182 ? 7.133 -10.497 -4.444 1.00 91.81 182 TYR A O 1
ATOM 1452 N N . LYS A 1 183 ? 9.104 -9.909 -5.353 1.00 85.25 183 LYS A N 1
ATOM 1453 C CA . LYS A 1 183 ? 9.924 -10.890 -4.648 1.00 85.25 183 LYS A CA 1
ATOM 1454 C C . LYS A 1 183 ? 11.388 -10.523 -4.819 1.00 85.25 183 LYS A C 1
ATOM 1456 O O . LYS A 1 183 ? 11.811 -10.257 -5.947 1.00 85.25 183 LYS A O 1
ATOM 1461 N N . SER A 1 184 ? 12.173 -10.625 -3.750 1.00 75.06 184 SER A N 1
ATOM 1462 C CA . SER A 1 184 ? 13.610 -10.436 -3.895 1.00 75.06 184 SER A CA 1
ATOM 1463 C C . SER A 1 184 ? 14.237 -11.509 -4.784 1.00 75.06 184 SER A C 1
ATOM 1465 O O . SER A 1 184 ? 13.947 -12.706 -4.694 1.00 75.06 184 SER A O 1
ATOM 1467 N N . SER A 1 185 ? 15.166 -11.063 -5.623 1.00 70.94 185 SER A N 1
ATOM 1468 C CA . SER A 1 185 ? 16.027 -11.938 -6.421 1.00 70.94 185 SER A CA 1
ATOM 1469 C C . SER A 1 185 ? 17.147 -12.601 -5.600 1.00 70.94 185 SER A C 1
ATOM 1471 O O . SER A 1 185 ? 17.818 -13.505 -6.094 1.00 70.94 185 SER A O 1
ATOM 1473 N N . SER A 1 186 ? 17.343 -12.179 -4.345 1.00 67.62 186 SER A N 1
ATOM 1474 C CA . SER A 1 186 ? 18.351 -12.699 -3.412 1.00 67.62 186 SER A CA 1
ATOM 1475 C C . SER A 1 186 ? 17.712 -13.255 -2.139 1.00 67.62 186 SER A C 1
ATOM 1477 O O . SER A 1 186 ? 16.686 -12.752 -1.686 1.00 67.62 186 SER A O 1
ATOM 1479 N N . HIS A 1 187 ? 18.333 -14.275 -1.538 1.00 70.31 187 HIS A N 1
ATOM 1480 C CA . HIS A 1 187 ? 17.919 -14.805 -0.241 1.00 70.31 187 HIS A CA 1
ATOM 1481 C C . HIS A 1 187 ? 19.107 -14.833 0.741 1.00 70.31 187 HIS A C 1
ATOM 1483 O O . HIS A 1 187 ? 20.053 -15.585 0.494 1.00 70.31 187 HIS A O 1
ATOM 1489 N N . PRO A 1 188 ? 19.079 -14.041 1.834 1.00 69.00 188 PRO A N 1
ATOM 1490 C CA . PRO A 1 188 ? 18.068 -13.028 2.169 1.00 69.00 188 PRO A CA 1
ATOM 1491 C C . PRO A 1 188 ? 18.109 -11.814 1.212 1.00 69.00 188 PRO A C 1
ATOM 1493 O O . PRO A 1 188 ? 19.121 -11.612 0.534 1.00 69.00 188 PRO A O 1
ATOM 1496 N N . PRO A 1 189 ? 17.037 -11.001 1.140 1.00 73.00 189 PRO A N 1
ATOM 1497 C CA . PRO A 1 189 ? 17.038 -9.773 0.351 1.00 73.00 189 PRO A CA 1
ATOM 1498 C C . PRO A 1 189 ? 18.126 -8.806 0.819 1.00 73.00 189 PRO A C 1
ATOM 1500 O O . PRO A 1 189 ? 18.318 -8.625 2.023 1.00 73.00 189 PRO A O 1
ATOM 1503 N N . LYS A 1 190 ? 18.819 -8.163 -0.124 1.00 79.56 190 LYS A N 1
ATOM 1504 C CA . LYS A 1 190 ? 19.814 -7.121 0.167 1.00 79.56 190 LYS A CA 1
ATOM 1505 C C . LYS A 1 190 ? 19.138 -5.764 0.368 1.00 79.56 190 LYS A C 1
ATOM 1507 O O . LYS A 1 190 ? 19.333 -4.860 -0.434 1.00 79.56 190 LYS A O 1
ATOM 1512 N N . LEU A 1 191 ? 18.347 -5.667 1.432 1.00 79.25 191 LEU A N 1
ATOM 1513 C CA . LEU A 1 191 ? 17.663 -4.430 1.804 1.00 79.25 191 LEU A CA 1
ATOM 1514 C C . LEU A 1 191 ? 18.689 -3.371 2.205 1.00 79.25 191 LEU A C 1
ATOM 1516 O O . LEU A 1 191 ? 19.658 -3.682 2.912 1.00 79.25 191 LEU A O 1
ATOM 1520 N N . ASP A 1 192 ? 18.454 -2.132 1.803 1.00 78.69 192 ASP A N 1
ATOM 1521 C CA . ASP A 1 192 ? 19.209 -0.992 2.286 1.00 78.69 192 ASP A CA 1
ATOM 1522 C C . ASP A 1 192 ? 19.022 -0.804 3.805 1.00 78.69 192 ASP A C 1
ATOM 1524 O O . ASP A 1 192 ? 18.130 -1.372 4.448 1.00 78.69 192 ASP A O 1
ATOM 1528 N N . SER A 1 193 ? 19.919 -0.034 4.419 1.00 74.06 193 SER A N 1
ATOM 1529 C CA . SER A 1 193 ? 19.917 0.157 5.871 1.00 74.06 193 SER A CA 1
ATOM 1530 C C . SER A 1 193 ? 18.656 0.856 6.387 1.00 74.06 193 SER A C 1
ATOM 1532 O O . SER A 1 193 ? 18.295 0.653 7.545 1.00 74.06 193 SER A O 1
ATOM 1534 N N . GLN A 1 194 ? 17.972 1.649 5.561 1.00 71.88 194 GLN A N 1
ATOM 1535 C CA . GLN A 1 194 ? 16.749 2.345 5.955 1.00 71.88 194 GLN A CA 1
ATOM 1536 C C . GLN A 1 194 ? 15.573 1.372 5.990 1.00 71.88 194 GLN A C 1
ATOM 1538 O O . GLN A 1 194 ? 14.830 1.302 6.966 1.00 71.88 194 GLN A O 1
ATOM 1543 N N . VAL A 1 195 ? 15.457 0.532 4.971 1.00 78.44 195 VAL A N 1
ATOM 1544 C CA . VAL A 1 195 ? 14.416 -0.488 4.833 1.00 78.44 195 VAL A CA 1
ATOM 1545 C C . VAL A 1 195 ? 14.579 -1.569 5.905 1.00 78.44 195 VAL A C 1
ATOM 1547 O O . VAL A 1 195 ? 13.584 -2.069 6.437 1.00 78.44 195 VAL A O 1
ATOM 1550 N N . GLN A 1 196 ? 15.819 -1.877 6.305 1.00 76.88 196 GLN A N 1
ATOM 1551 C CA . GLN A 1 196 ? 16.092 -2.729 7.468 1.00 76.88 196 GLN A CA 1
ATOM 1552 C C . GLN A 1 196 ? 15.526 -2.141 8.766 1.00 76.88 196 GLN A C 1
ATOM 1554 O O . GLN A 1 196 ? 14.862 -2.866 9.502 1.00 76.88 196 GLN A O 1
ATOM 1559 N N . LYS A 1 197 ? 15.686 -0.835 9.015 1.00 78.00 197 LYS A N 1
ATOM 1560 C CA . LYS A 1 197 ? 15.076 -0.177 10.184 1.00 78.00 197 LYS A CA 1
ATOM 1561 C C . LYS A 1 197 ? 13.552 -0.185 10.106 1.00 78.00 197 LYS A C 1
ATOM 1563 O O . LYS A 1 197 ? 12.887 -0.559 11.063 1.00 78.00 197 LYS A O 1
ATOM 1568 N N . VAL A 1 198 ? 12.978 0.165 8.952 1.00 83.62 198 VAL A N 1
ATOM 1569 C CA . VAL A 1 198 ? 11.515 0.203 8.755 1.00 83.62 198 VAL A CA 1
ATOM 1570 C C . VAL A 1 198 ? 10.866 -1.167 8.983 1.00 83.62 198 VAL A C 1
ATOM 1572 O O . VAL A 1 198 ? 9.722 -1.255 9.437 1.00 83.62 198 VAL A O 1
ATOM 1575 N N . ARG A 1 199 ? 11.578 -2.252 8.673 1.00 84.75 199 ARG A N 1
ATOM 1576 C CA . ARG A 1 199 ? 11.145 -3.625 8.952 1.00 84.75 199 ARG A CA 1
ATOM 1577 C C . ARG A 1 199 ? 11.042 -3.917 10.455 1.00 84.75 199 ARG A C 1
ATOM 1579 O O . ARG A 1 199 ? 10.190 -4.714 10.844 1.00 84.75 199 ARG A O 1
ATOM 1586 N N . GLU A 1 200 ? 11.895 -3.310 11.271 1.00 84.62 200 GLU A N 1
ATOM 1587 C CA . GLU A 1 200 ? 11.978 -3.527 12.723 1.00 84.62 200 GLU A CA 1
ATOM 1588 C C . GLU A 1 200 ? 11.025 -2.634 13.527 1.00 84.62 200 GLU A C 1
ATOM 1590 O O . GLU A 1 200 ? 10.896 -2.807 14.736 1.00 84.62 200 GLU A O 1
ATOM 1595 N N . VAL A 1 201 ? 10.312 -1.718 12.865 1.00 86.62 201 VAL A N 1
ATOM 1596 C CA . VAL A 1 201 ? 9.332 -0.825 13.494 1.00 86.62 201 VAL A CA 1
ATOM 1597 C C . VAL A 1 201 ? 7.905 -1.325 13.212 1.00 86.62 201 VAL A C 1
ATOM 1599 O O . VAL A 1 201 ? 7.567 -1.579 12.047 1.00 86.62 201 VAL A O 1
ATOM 1602 N N . PRO A 1 202 ? 7.035 -1.450 14.236 1.00 91.31 202 PRO A N 1
ATOM 1603 C CA . PRO A 1 202 ? 5.625 -1.762 14.030 1.00 91.31 202 PRO A CA 1
ATOM 1604 C C . PRO A 1 202 ? 4.940 -0.762 13.100 1.00 91.31 202 PRO A C 1
ATOM 1606 O O . PRO A 1 202 ? 5.240 0.431 13.109 1.00 91.31 202 PRO A O 1
ATOM 1609 N N . ILE A 1 203 ? 3.964 -1.221 12.318 1.00 92.25 203 ILE A N 1
ATOM 1610 C CA . ILE A 1 203 ? 3.320 -0.375 11.303 1.00 92.25 203 ILE A CA 1
ATOM 1611 C C . ILE A 1 203 ? 2.613 0.848 11.896 1.00 92.25 203 ILE A C 1
ATOM 1613 O O . ILE A 1 203 ? 2.584 1.881 11.232 1.00 92.25 203 ILE A O 1
ATOM 1617 N N . TYR A 1 204 ? 2.059 0.740 13.111 1.00 90.75 204 TYR A N 1
ATOM 1618 C CA . TYR A 1 204 ? 1.402 1.860 13.782 1.00 90.75 204 TYR A CA 1
ATOM 1619 C C . TYR A 1 204 ? 2.425 2.873 14.293 1.00 90.75 204 TYR A C 1
ATOM 1621 O O . TYR A 1 204 ? 2.310 4.045 13.961 1.00 90.75 204 TYR A O 1
ATOM 1629 N N . THR A 1 205 ? 3.462 2.420 15.008 1.00 86.25 205 THR A N 1
ATOM 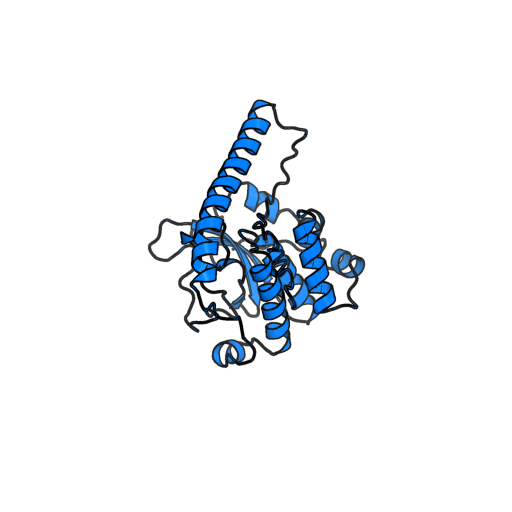1630 C CA . THR A 1 205 ? 4.571 3.275 15.466 1.00 86.25 205 THR A CA 1
ATOM 1631 C C . THR A 1 205 ? 5.205 4.026 14.300 1.00 86.25 205 THR A C 1
ATOM 1633 O O . THR A 1 205 ? 5.388 5.232 14.368 1.00 86.25 205 THR A O 1
ATOM 1636 N N . TYR A 1 206 ? 5.423 3.340 13.174 1.00 86.94 206 TYR A N 1
ATOM 1637 C CA . TYR A 1 206 ? 5.930 3.963 11.953 1.00 86.94 206 TYR A CA 1
ATOM 1638 C C . TYR A 1 206 ? 5.037 5.111 11.444 1.00 86.94 206 TYR A C 1
ATOM 1640 O O . TYR A 1 206 ? 5.545 6.097 10.922 1.00 86.94 206 TYR A O 1
ATOM 1648 N N . LEU A 1 207 ? 3.709 4.980 11.546 1.00 86.44 207 LEU A N 1
ATOM 1649 C CA . LEU A 1 207 ? 2.778 6.042 11.153 1.00 86.44 207 LEU A CA 1
ATOM 1650 C C . LEU A 1 207 ? 2.732 7.170 12.189 1.00 86.44 207 LEU A C 1
ATOM 1652 O O . LEU A 1 207 ? 2.706 8.330 11.794 1.00 86.44 207 LEU A O 1
ATOM 1656 N N . GLU A 1 208 ? 2.729 6.833 13.480 1.00 83.56 208 GLU A N 1
ATOM 1657 C CA . GLU A 1 208 ? 2.718 7.783 14.604 1.00 83.56 208 GLU A CA 1
ATOM 1658 C C . GLU A 1 208 ? 3.960 8.691 14.591 1.00 83.56 208 GLU A C 1
ATOM 1660 O O . GLU A 1 208 ? 3.854 9.884 14.863 1.00 83.56 208 GLU A O 1
ATOM 1665 N N . GLU A 1 209 ? 5.115 8.148 14.196 1.00 81.38 209 GLU A N 1
ATOM 1666 C CA . GLU A 1 209 ? 6.391 8.868 14.078 1.00 81.38 209 GLU A CA 1
ATOM 1667 C C . GLU A 1 209 ? 6.622 9.502 12.693 1.00 81.38 209 GLU A C 1
ATOM 1669 O O . GLU A 1 209 ? 7.628 10.180 12.473 1.00 81.38 209 GLU A O 1
ATOM 1674 N N . ALA A 1 210 ? 5.713 9.299 11.733 1.00 76.62 210 ALA A N 1
ATOM 1675 C CA . ALA A 1 210 ? 5.847 9.886 10.405 1.00 76.62 210 ALA A CA 1
ATOM 1676 C C . ALA A 1 210 ? 5.768 11.428 10.468 1.00 76.62 210 ALA A C 1
ATOM 1678 O O . ALA A 1 210 ? 5.134 11.982 11.371 1.00 76.62 210 ALA A O 1
ATOM 1679 N N . PRO A 1 211 ? 6.331 12.156 9.478 1.00 76.88 211 PRO A N 1
ATOM 1680 C CA . PRO A 1 211 ? 6.207 13.610 9.422 1.00 76.88 211 PRO A CA 1
ATOM 1681 C C . PRO A 1 211 ? 4.749 14.052 9.591 1.00 76.88 211 PRO A C 1
ATOM 1683 O O . PRO A 1 211 ? 3.855 13.456 8.992 1.00 76.88 211 PRO A O 1
ATOM 1686 N N . GLY A 1 212 ? 4.494 15.116 10.360 1.00 71.19 212 GLY A N 1
ATOM 1687 C CA . GLY A 1 212 ? 3.134 15.474 10.798 1.00 71.19 212 GLY A CA 1
ATOM 1688 C C . GLY A 1 212 ? 2.091 15.617 9.678 1.00 71.19 212 GLY A C 1
ATOM 1689 O O . GLY A 1 212 ? 0.912 15.358 9.902 1.00 71.19 212 GLY A O 1
ATOM 1690 N N . GLN A 1 213 ? 2.503 15.957 8.452 1.00 73.31 213 GLN A N 1
ATOM 1691 C CA . GLN A 1 213 ? 1.615 15.974 7.281 1.00 73.31 213 GLN A CA 1
ATOM 1692 C C . GLN A 1 213 ? 1.156 14.569 6.861 1.00 73.31 213 GLN A C 1
ATOM 1694 O O . GLN A 1 213 ? -0.012 14.381 6.535 1.00 73.31 213 GLN A O 1
ATOM 1699 N N . ILE A 1 214 ? 2.045 13.574 6.917 1.00 75.56 214 ILE A N 1
ATOM 1700 C CA . ILE A 1 214 ? 1.729 12.170 6.629 1.00 75.56 214 ILE A CA 1
ATOM 1701 C C . ILE A 1 214 ? 0.757 11.616 7.656 1.00 75.56 214 ILE A C 1
ATOM 1703 O O . ILE A 1 214 ? -0.246 11.003 7.288 1.00 75.56 214 ILE A O 1
ATOM 1707 N N . TYR A 1 215 ? 1.022 11.887 8.932 1.00 78.56 215 TYR A N 1
ATOM 1708 C CA . TYR A 1 215 ? 0.101 11.521 9.996 1.00 78.56 215 TYR A CA 1
ATOM 1709 C C . TYR A 1 215 ? -1.251 12.237 9.836 1.00 78.56 215 TYR A C 1
ATOM 1711 O O . TYR A 1 215 ? -2.304 11.622 9.965 1.00 78.56 215 TYR A O 1
ATOM 1719 N N . GLY A 1 216 ? -1.248 13.511 9.431 1.00 83.88 216 GLY A N 1
ATOM 1720 C CA . GLY A 1 216 ? -2.465 14.255 9.099 1.00 83.88 216 GLY A CA 1
ATOM 1721 C C . GLY A 1 216 ? -3.291 13.616 7.975 1.00 83.88 216 GLY A C 1
ATOM 1722 O O . GLY A 1 216 ? -4.510 13.511 8.098 1.00 83.88 216 GLY A O 1
ATOM 1723 N N . PHE A 1 217 ? -2.651 13.135 6.906 1.00 84.94 217 PHE A N 1
ATOM 1724 C CA . PHE A 1 217 ? -3.346 12.426 5.825 1.00 84.94 217 PHE A CA 1
ATOM 1725 C C . PHE A 1 217 ? -3.860 11.061 6.251 1.00 84.94 217 PHE A C 1
ATOM 1727 O O . PHE A 1 217 ? -4.962 10.688 5.861 1.00 84.94 217 PHE A O 1
ATOM 1734 N N . PHE A 1 218 ? -3.101 10.329 7.065 1.00 85.19 218 PHE A N 1
ATOM 1735 C CA . PHE A 1 218 ? -3.591 9.101 7.679 1.00 85.19 218 PHE A CA 1
ATOM 1736 C C . PHE A 1 218 ? -4.880 9.356 8.463 1.00 85.19 218 PHE A C 1
ATOM 1738 O O . PHE A 1 218 ? -5.877 8.672 8.231 1.00 85.19 218 PHE A O 1
ATOM 1745 N N . ASN A 1 219 ? -4.897 10.397 9.296 1.00 88.69 219 ASN A N 1
ATOM 1746 C CA . ASN A 1 219 ? -6.075 10.780 10.072 1.00 88.69 219 ASN A CA 1
ATOM 1747 C C . ASN A 1 219 ? -7.241 11.159 9.158 1.00 88.69 219 ASN A C 1
ATOM 1749 O O . ASN A 1 219 ? -8.370 10.742 9.398 1.00 88.69 219 ASN A O 1
ATOM 1753 N N . GLN A 1 220 ? -6.974 11.901 8.080 1.00 90.88 220 GLN A N 1
ATOM 1754 C CA . GLN A 1 220 ? -7.994 12.246 7.095 1.00 90.88 220 GLN A CA 1
ATOM 1755 C C . GLN A 1 220 ? -8.600 10.996 6.442 1.00 90.88 220 GLN A C 1
ATOM 1757 O O . GLN A 1 220 ? -9.819 10.863 6.410 1.00 90.88 220 GLN A O 1
ATOM 1762 N N . VAL A 1 221 ? -7.771 10.059 5.964 1.00 92.06 221 VAL A N 1
ATOM 1763 C CA . VAL A 1 221 ? -8.248 8.805 5.355 1.00 92.06 221 VAL A CA 1
ATOM 1764 C C . VAL A 1 221 ? -9.083 7.999 6.353 1.00 92.06 221 VAL A C 1
ATOM 1766 O O . VAL A 1 221 ? -10.136 7.478 5.989 1.00 92.06 221 VAL A O 1
ATOM 1769 N N . LEU A 1 222 ? -8.625 7.883 7.605 1.00 92.31 222 LEU A N 1
ATOM 1770 C CA . LEU A 1 222 ? -9.362 7.178 8.652 1.00 92.31 222 LEU A CA 1
ATOM 1771 C C . LEU A 1 222 ? -10.739 7.798 8.883 1.00 92.31 222 LEU A C 1
ATOM 1773 O O . LEU A 1 222 ? -11.721 7.067 8.919 1.00 92.31 222 LEU A O 1
ATOM 1777 N N . GLN A 1 223 ? -10.823 9.124 8.993 1.00 92.19 223 GLN A N 1
ATOM 1778 C CA . GLN A 1 223 ? -12.096 9.820 9.194 1.00 92.19 223 GLN A CA 1
ATOM 1779 C C . GLN A 1 223 ? -13.034 9.687 7.987 1.00 92.19 223 GLN A C 1
ATOM 1781 O O . GLN A 1 223 ? -14.239 9.525 8.167 1.00 92.19 223 GLN A O 1
ATOM 1786 N N . ASP A 1 224 ? -12.490 9.692 6.768 1.00 94.00 224 ASP A N 1
ATOM 1787 C CA . ASP A 1 224 ? -13.275 9.545 5.538 1.00 94.00 224 ASP A CA 1
ATOM 1788 C C . ASP A 1 224 ? -13.853 8.124 5.364 1.00 94.00 224 ASP A C 1
ATOM 1790 O O . ASP A 1 224 ? -14.884 7.958 4.709 1.00 94.00 224 ASP A O 1
ATOM 1794 N N . ILE A 1 225 ? -13.203 7.095 5.925 1.00 94.56 225 ILE A N 1
ATOM 1795 C CA . ILE A 1 225 ? -13.565 5.682 5.713 1.00 94.56 225 ILE A CA 1
ATOM 1796 C C . ILE A 1 225 ? -14.204 5.027 6.949 1.00 94.56 225 ILE A C 1
ATOM 1798 O O . ILE A 1 225 ? -15.194 4.311 6.809 1.00 94.56 225 ILE A O 1
ATOM 1802 N N . ILE A 1 226 ? -13.648 5.239 8.145 1.00 94.88 226 ILE A N 1
ATOM 1803 C CA . ILE A 1 226 ? -14.103 4.650 9.417 1.00 94.88 226 ILE A CA 1
ATOM 1804 C C . ILE A 1 226 ? -14.085 5.722 10.525 1.00 94.88 226 ILE A C 1
ATOM 1806 O O . ILE A 1 226 ? -13.274 5.644 11.450 1.00 94.88 226 ILE A O 1
ATOM 1810 N N . PRO A 1 227 ? -14.989 6.719 10.497 1.00 92.75 227 PRO A N 1
ATOM 1811 C CA . PRO A 1 227 ? -14.975 7.836 11.453 1.00 92.75 227 PRO A CA 1
ATOM 1812 C C . PRO A 1 227 ? -15.133 7.405 12.920 1.00 92.75 227 PRO A C 1
ATOM 1814 O O . PRO A 1 227 ? -14.775 8.140 13.835 1.00 92.75 227 PRO A O 1
ATOM 1817 N N . THR A 1 228 ? -15.667 6.206 13.161 1.00 92.81 228 THR A N 1
ATOM 1818 C CA . THR A 1 228 ? -15.856 5.641 14.503 1.00 92.81 228 THR A CA 1
ATOM 1819 C C . THR A 1 228 ? -14.614 4.949 15.065 1.00 92.81 228 THR A C 1
ATOM 1821 O O . THR A 1 228 ? -14.621 4.557 16.230 1.00 92.81 228 THR A O 1
ATOM 1824 N N . LEU A 1 229 ? -13.570 4.731 14.261 1.00 92.56 229 LEU A N 1
ATOM 1825 C CA . LEU A 1 229 ? -12.362 4.041 14.699 1.00 92.56 229 LEU A CA 1
ATOM 1826 C C . LEU A 1 229 ? -11.404 5.026 15.376 1.00 92.56 229 LEU A C 1
ATOM 1828 O O . LEU A 1 229 ? -10.902 5.952 14.742 1.00 92.56 229 LEU A O 1
ATOM 1832 N N . SER A 1 230 ? -11.142 4.816 16.668 1.00 92.19 230 SER A N 1
ATOM 1833 C CA . SER A 1 230 ? -10.217 5.654 17.432 1.00 92.19 230 SER A CA 1
ATOM 1834 C C . SER A 1 230 ? -8.756 5.249 17.233 1.00 92.19 230 SER A C 1
ATOM 1836 O O . SER A 1 230 ? -8.438 4.103 16.902 1.00 92.19 230 SER A O 1
ATOM 1838 N N . HIS A 1 231 ? -7.854 6.192 17.499 1.00 89.88 231 HIS A N 1
ATOM 1839 C CA . HIS A 1 231 ? -6.414 5.952 17.465 1.00 89.88 231 HIS A CA 1
ATOM 1840 C C . HIS A 1 231 ? -5.975 4.919 18.502 1.00 89.88 231 HIS A C 1
ATOM 1842 O O . HIS A 1 231 ? -5.109 4.102 18.208 1.00 89.88 231 HIS A O 1
ATOM 1848 N N . GLU A 1 232 ? -6.603 4.898 19.677 1.00 93.25 232 GLU A N 1
ATOM 1849 C CA . GLU A 1 232 ? -6.320 3.923 20.729 1.00 93.25 232 GLU A CA 1
ATOM 1850 C C . GLU A 1 232 ? -6.615 2.497 20.253 1.00 93.25 232 GLU A C 1
ATOM 1852 O O . GLU A 1 232 ? -5.779 1.613 20.431 1.00 93.25 232 GLU A O 1
ATOM 1857 N N . ASN A 1 233 ? -7.742 2.290 19.561 1.00 93.94 233 ASN A N 1
ATOM 1858 C CA . ASN A 1 233 ? -8.104 0.983 19.009 1.00 93.94 233 ASN A CA 1
ATOM 1859 C C . ASN A 1 233 ? -7.104 0.528 17.937 1.00 93.94 233 ASN A C 1
ATOM 1861 O O . ASN A 1 233 ? -6.730 -0.645 17.881 1.00 93.94 233 ASN A O 1
ATOM 1865 N N . ILE A 1 234 ? -6.660 1.448 17.074 1.00 94.44 234 ILE A N 1
ATOM 1866 C CA . ILE A 1 234 ? -5.643 1.150 16.057 1.00 94.44 234 ILE A CA 1
ATOM 1867 C C . ILE A 1 234 ? -4.311 0.818 16.742 1.00 94.44 234 ILE A C 1
ATOM 1869 O O . ILE A 1 234 ? -3.684 -0.190 16.418 1.00 94.44 234 ILE A O 1
ATOM 1873 N N . LYS A 1 235 ? -3.8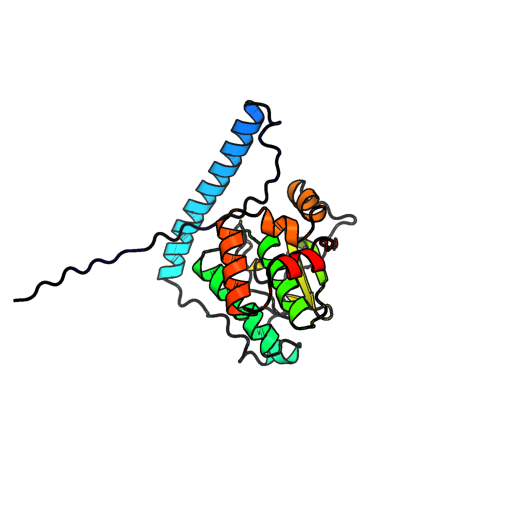90 1.624 17.718 1.00 94.62 235 LYS A N 1
ATOM 1874 C CA . LYS A 1 235 ? -2.666 1.397 18.486 1.00 94.62 235 LYS A CA 1
ATOM 1875 C C . LYS A 1 235 ? -2.684 0.021 19.134 1.00 94.62 235 LYS A C 1
ATOM 1877 O O . LYS A 1 235 ? -1.754 -0.750 18.922 1.00 94.62 235 LYS A O 1
ATOM 1882 N N . GLU A 1 236 ? -3.746 -0.328 19.847 1.00 96.44 236 GLU A N 1
ATOM 1883 C CA . GLU A 1 236 ? -3.888 -1.634 20.490 1.00 96.44 236 GLU A CA 1
ATOM 1884 C C . GLU A 1 236 ? -3.739 -2.793 19.488 1.00 96.44 236 GLU A C 1
ATOM 1886 O O . GLU A 1 236 ? -2.936 -3.703 19.705 1.00 96.44 236 GLU A O 1
ATOM 1891 N N . LYS A 1 237 ? -4.444 -2.738 18.351 1.00 97.12 237 LYS A N 1
ATOM 1892 C CA . LYS A 1 237 ? -4.450 -3.826 17.356 1.00 97.12 237 LYS A CA 1
ATOM 1893 C C . LYS A 1 237 ? -3.159 -3.936 16.542 1.00 97.12 237 LYS A C 1
ATOM 1895 O O . LYS A 1 237 ? -2.771 -5.040 16.156 1.00 97.12 237 LYS A O 1
ATOM 1900 N N . TYR A 1 238 ? -2.507 -2.813 16.238 1.00 96.94 238 TYR A N 1
ATOM 1901 C CA . TYR A 1 238 ? -1.451 -2.747 15.219 1.00 96.94 238 TYR A CA 1
ATOM 1902 C C . TYR A 1 238 ? -0.055 -2.395 15.763 1.00 96.94 238 TYR A C 1
ATOM 1904 O O . TYR A 1 238 ? 0.901 -2.372 14.985 1.00 96.94 238 TYR A O 1
ATOM 1912 N N . SER A 1 239 ? 0.113 -2.204 17.080 1.00 94.50 239 SER A N 1
ATOM 1913 C CA . SER A 1 239 ? 1.431 -1.930 17.696 1.00 94.50 239 SER A CA 1
ATOM 1914 C C . SER A 1 239 ? 2.395 -3.119 17.695 1.00 94.50 239 SER A C 1
ATOM 1916 O O . SER A 1 239 ? 3.572 -2.939 17.971 1.00 94.50 239 SER A O 1
ATOM 1918 N N . ASN A 1 240 ? 1.928 -4.325 17.358 1.00 95.50 240 ASN A N 1
ATOM 1919 C CA . ASN A 1 240 ? 2.764 -5.529 17.250 1.00 95.50 240 ASN A CA 1
ATOM 1920 C C . ASN A 1 240 ? 2.751 -6.135 15.836 1.00 95.50 240 ASN A C 1
ATOM 1922 O O . ASN A 1 240 ? 3.065 -7.311 15.645 1.00 95.50 240 ASN A O 1
ATOM 1926 N N . VAL A 1 241 ? 2.346 -5.353 14.831 1.00 97.31 241 VAL A N 1
ATOM 1927 C CA . VAL A 1 241 ? 2.306 -5.804 13.438 1.00 97.31 241 VAL A CA 1
ATOM 1928 C C . VAL A 1 241 ? 3.527 -5.281 12.695 1.00 97.31 241 VAL A C 1
ATOM 1930 O O . VAL A 1 241 ? 3.732 -4.075 12.593 1.00 97.31 241 VAL A O 1
ATOM 1933 N N . TYR A 1 242 ? 4.303 -6.203 12.127 1.00 95.06 242 TYR A N 1
ATOM 1934 C CA . TYR A 1 242 ? 5.534 -5.924 11.389 1.00 95.06 242 TYR A CA 1
ATOM 1935 C C . TYR A 1 242 ? 5.423 -6.368 9.931 1.00 95.06 242 TYR A C 1
ATOM 1937 O O . TYR A 1 242 ? 4.668 -7.285 9.584 1.00 95.06 242 TYR A O 1
ATOM 1945 N N . ARG A 1 243 ? 6.222 -5.738 9.067 1.00 93.56 243 ARG A N 1
ATOM 1946 C CA . ARG A 1 243 ? 6.308 -6.089 7.645 1.00 93.56 243 ARG A CA 1
ATOM 1947 C C . ARG A 1 243 ? 7.085 -7.389 7.472 1.00 93.56 243 ARG A C 1
ATOM 1949 O O . ARG A 1 243 ? 8.168 -7.555 8.029 1.00 93.56 243 ARG A O 1
ATOM 1956 N N . LYS A 1 244 ? 6.545 -8.316 6.680 1.00 94.19 244 LYS A N 1
ATOM 1957 C CA . LYS A 1 244 ? 7.209 -9.592 6.383 1.00 94.19 244 LYS A CA 1
ATOM 1958 C C . LYS A 1 244 ? 8.182 -9.422 5.223 1.00 94.19 244 LYS A C 1
ATOM 1960 O O . LYS A 1 244 ? 7.856 -8.775 4.234 1.00 94.19 244 LYS A O 1
ATOM 1965 N N . VAL A 1 245 ? 9.353 -10.037 5.327 1.00 91.25 245 VAL A N 1
ATOM 1966 C CA . VAL A 1 245 ? 10.348 -10.010 4.249 1.00 91.25 245 VAL A CA 1
ATOM 1967 C C . VAL A 1 245 ? 9.931 -10.963 3.129 1.00 91.25 245 VAL A C 1
ATOM 1969 O O . VAL A 1 245 ? 9.562 -12.106 3.419 1.00 91.25 245 VAL A O 1
ATOM 1972 N N . LYS A 1 246 ? 9.987 -10.507 1.873 1.00 88.38 246 LYS A N 1
ATOM 1973 C CA . LYS A 1 246 ? 9.642 -11.311 0.690 1.00 88.38 246 LYS A CA 1
ATOM 1974 C C . LYS A 1 246 ? 10.581 -11.077 -0.494 1.00 88.38 246 LYS A C 1
ATOM 1976 O O . LYS A 1 246 ? 11.080 -9.947 -0.667 1.00 88.38 246 LYS A O 1
#

Sequence (246 aa):
MNGEKLTTTTKNTEAIFCPSDNLDIDNLTEEQRKRYEHSCNTLINAAREGISESKKRKEASNMKRLNLRYNRVISSEGCDKDMSNILETVWKIMEQNNWIGACHATTSIIYILLSEFGYKPKIYIGELTLPNSFNKFDHSWVEVDGKVIDLAIALPLNPASSQEPVIMGKEAFSNKIPKMIYKSSSHPPKLDSQVQKVREVPIYTYLEEAPGQIYGFFNQVLQDIIPTLSHENIKEKYSNVYRKVK

Solvent-accessible surface area (backbone atoms only — not comparable to full-atom values): 14099 Å² total; per-residue (Å²): 137,91,80,84,81,84,79,81,81,77,77,84,79,66,68,44,70,53,78,82,66,90,61,69,73,90,77,49,54,74,68,55,47,52,51,49,53,49,50,52,51,49,52,52,46,56,43,50,53,50,46,54,57,46,49,60,44,54,80,72,44,91,71,84,75,82,61,54,85,78,32,64,68,45,36,74,58,70,45,48,68,66,56,30,50,53,53,44,52,53,47,51,54,36,65,75,47,41,45,28,44,32,25,63,57,55,32,39,51,52,44,50,56,40,42,76,73,68,48,75,58,44,52,34,35,34,32,37,34,41,80,100,49,92,62,65,46,76,47,36,34,32,28,49,94,86,21,40,38,31,66,42,49,42,31,36,76,53,70,92,68,44,45,66,32,29,42,56,47,19,21,68,86,77,65,41,71,59,73,62,36,92,42,33,95,45,88,76,58,88,63,52,78,58,58,53,52,58,43,75,36,24,46,39,55,53,41,74,72,35,60,70,67,58,36,50,50,52,52,49,51,40,52,76,74,43,68,85,65,51,69,66,61,48,44,71,74,28,54,84,38,57,47,40,82,67

Radius of gyration: 19.01 Å; Cα contacts (8 Å, |Δi|>4): 337; chains: 1; bounding box: 49×64×41 Å